Protein AF-V7PNR0-F1 (afdb_monomer)

Radius of gyration: 32.26 Å; Cα contacts (8 Å, |Δi|>4): 515; chains: 1; bounding box: 72×64×89 Å

Solvent-accessible surface area (backbone atoms only — not comparable to full-atom values): 21314 Å² total; per-residue (Å²): 126,52,57,60,55,56,52,48,52,56,65,75,51,48,91,56,37,86,44,78,46,81,74,54,70,48,31,35,35,39,28,29,63,40,52,78,94,50,37,80,78,56,42,73,93,84,78,67,97,60,61,63,44,66,37,40,37,35,58,53,100,75,34,36,40,38,44,41,91,62,44,86,88,61,74,42,78,30,79,45,73,65,55,49,41,47,69,66,24,40,68,64,42,50,50,50,55,62,67,70,50,60,59,33,38,25,28,39,37,39,70,75,34,80,92,51,70,50,71,72,42,76,40,56,29,77,42,29,39,52,59,49,34,55,55,48,24,78,78,72,69,52,52,54,91,34,51,46,43,33,38,23,37,87,92,43,49,90,86,43,63,40,74,65,76,60,47,81,43,25,42,53,80,71,65,63,56,69,70,21,36,40,38,37,42,72,76,62,73,87,68,81,50,64,68,69,60,41,59,86,36,68,73,57,45,59,74,46,50,84,75,57,85,76,79,54,67,72,63,48,68,66,43,88,84,28,69,68,53,52,53,49,50,51,54,49,52,49,55,50,49,54,50,51,52,54,50,54,53,51,60,52,54,70,59,52,74,78,60,81,78,75,80,86,78,89,89,88,76,97,62,101,80,65,67,76,79,66,73,41,70,70,38,34,20,32,30,73,78,82,70,45,41,25,31,32,58,36,75,45,64,84,52,105,51,101,53,53,29,31,32,31,29,36,80,53,79,78,37,83,26,54,25,55,55,97,89,40,78,72,40,85,39,93,40,85,21,11,6,33,74,46,50,56,84,50,48,48,67,48,98,45,74,81,86,58,93,86,49,76,89,80,114

Nearest PDB structures (foldseek):
  2hqh-assembly1_A  TM=9.097E-01  e=4.621E-06  Homo sapiens
  2cp3-assembly1_A  TM=7.953E-01  e=3.901E-06  Homo sapiens
  1wjn-assembly1_A  TM=8.367E-01  e=4.415E-05  Mus musculus
  4icu-assembly1_A  TM=8.634E-01  e=2.842E-04  Homo sapiens
  1ixd-assembly1_A  TM=6.756E-01  e=3.768E-04  Homo sapiens

Structure (mmCIF, N/CA/C/O backbone):
data_AF-V7PNR0-F1
#
_entry.id   AF-V7PNR0-F1
#
loop_
_atom_site.group_PDB
_atom_site.id
_atom_site.type_symbol
_atom_site.label_atom_id
_atom_site.label_alt_id
_atom_site.label_comp_id
_atom_site.label_asym_id
_atom_site.label_entity_id
_atom_site.label_seq_id
_atom_site.pdbx_PDB_ins_code
_atom_site.Cartn_x
_atom_site.Cartn_y
_atom_site.Cartn_z
_atom_site.occupancy
_atom_site.B_iso_or_equiv
_atom_site.auth_seq_id
_atom_site.auth_comp_id
_atom_site.auth_asym_id
_atom_site.auth_atom_id
_atom_site.pdbx_PDB_model_num
ATOM 1 N N . MET A 1 1 ? -23.308 -10.859 -29.977 1.00 55.38 1 MET A N 1
ATOM 2 C CA . MET A 1 1 ? -21.874 -10.614 -29.685 1.00 55.38 1 MET A CA 1
ATOM 3 C C . MET A 1 1 ? -21.685 -10.135 -28.242 1.00 55.38 1 MET A C 1
ATOM 5 O O . MET A 1 1 ? -20.906 -10.730 -27.509 1.00 55.38 1 MET A O 1
ATOM 9 N N . HIS A 1 2 ? -22.515 -9.195 -27.790 1.00 64.94 2 HIS A N 1
ATOM 10 C CA . HIS A 1 2 ? -22.474 -8.549 -26.471 1.00 64.94 2 HIS A CA 1
ATOM 11 C C . HIS A 1 2 ? -22.803 -9.411 -25.232 1.00 64.94 2 HIS A C 1
ATOM 13 O O . HIS A 1 2 ? -22.360 -9.120 -24.124 1.00 64.94 2 HIS A O 1
ATOM 19 N N . LYS A 1 3 ? -23.480 -10.556 -25.387 1.00 68.69 3 LYS A N 1
ATOM 20 C CA . LYS A 1 3 ? -23.828 -11.460 -24.268 1.00 68.69 3 LYS A CA 1
ATOM 21 C C . LYS A 1 3 ? -22.623 -11.988 -23.469 1.00 68.69 3 LYS A C 1
ATOM 23 O O . LYS A 1 3 ? -22.753 -12.298 -22.285 1.00 68.69 3 LYS A O 1
ATOM 28 N N . LYS A 1 4 ? -21.451 -12.129 -24.105 1.00 74.88 4 LYS A N 1
ATOM 29 C CA . LYS A 1 4 ? -20.203 -12.534 -23.429 1.00 74.88 4 LYS A CA 1
ATOM 30 C C . LYS A 1 4 ? -19.625 -11.385 -22.597 1.00 74.88 4 LYS A C 1
ATOM 32 O O . LYS A 1 4 ? -19.183 -11.621 -21.479 1.00 74.88 4 LYS A O 1
ATOM 37 N N . GLU A 1 5 ? -19.698 -10.161 -23.107 1.00 77.56 5 GLU A N 1
ATOM 38 C CA . GLU A 1 5 ? -19.245 -8.949 -22.414 1.00 77.56 5 GLU A CA 1
ATOM 39 C C . GLU A 1 5 ? -20.098 -8.678 -21.175 1.00 77.56 5 GLU A C 1
ATOM 41 O O . GLU A 1 5 ? -19.555 -8.530 -20.086 1.00 77.56 5 GLU A O 1
ATOM 46 N N . ILE A 1 6 ? -21.428 -8.766 -21.289 1.00 80.81 6 ILE A N 1
ATOM 47 C CA . ILE A 1 6 ? -22.346 -8.616 -20.145 1.00 80.81 6 ILE A CA 1
ATOM 48 C C . ILE A 1 6 ? -22.050 -9.664 -19.054 1.00 80.81 6 ILE A C 1
ATOM 50 O O . ILE A 1 6 ? -22.068 -9.357 -17.861 1.00 80.81 6 ILE A O 1
ATOM 54 N N . LYS A 1 7 ? -21.720 -10.907 -19.438 1.00 80.12 7 LYS A N 1
ATOM 55 C CA . LYS A 1 7 ? -21.301 -11.951 -18.484 1.00 80.12 7 LYS A CA 1
ATOM 56 C C . LYS A 1 7 ? -19.970 -11.632 -17.798 1.00 80.12 7 LYS A C 1
ATOM 58 O O . LYS A 1 7 ? -19.850 -11.903 -16.603 1.00 80.12 7 LYS A O 1
ATOM 63 N N . ASN A 1 8 ? -18.998 -11.077 -18.521 1.00 80.50 8 ASN A N 1
ATOM 64 C CA . ASN A 1 8 ? -17.721 -10.655 -17.945 1.00 80.50 8 ASN A CA 1
ATOM 65 C C . ASN A 1 8 ? -17.927 -9.511 -16.948 1.00 80.50 8 ASN A C 1
ATOM 67 O O . ASN A 1 8 ? -17.498 -9.636 -15.805 1.00 80.50 8 ASN A O 1
ATOM 71 N N . ILE A 1 9 ? -18.700 -8.487 -17.326 1.00 81.25 9 ILE A N 1
ATOM 72 C CA . ILE A 1 9 ? -19.053 -7.350 -16.461 1.00 81.25 9 ILE A CA 1
ATOM 73 C C . ILE A 1 9 ? -19.718 -7.838 -15.170 1.00 81.25 9 ILE A C 1
ATOM 75 O O . ILE A 1 9 ? -19.341 -7.431 -14.071 1.00 81.25 9 ILE A O 1
ATOM 79 N N . LYS A 1 10 ? -20.672 -8.773 -15.286 1.00 82.62 10 LYS A N 1
ATOM 80 C CA . LYS A 1 10 ? -21.326 -9.386 -14.126 1.00 82.62 10 LYS A CA 1
ATOM 81 C C . LYS A 1 10 ? -20.309 -10.047 -13.191 1.00 82.62 10 LYS A C 1
ATOM 83 O O . LYS A 1 10 ? -20.443 -9.939 -11.978 1.00 82.62 10 LYS A O 1
ATOM 88 N N . LYS A 1 11 ? -19.312 -10.754 -13.723 1.00 83.12 11 LYS A N 1
ATOM 89 C CA . LYS A 1 11 ? -18.315 -11.448 -12.898 1.00 83.12 11 LYS A CA 1
ATOM 90 C C . LYS A 1 11 ? -17.339 -10.473 -12.235 1.00 83.12 11 LYS A C 1
ATOM 92 O O . LYS A 1 11 ? -17.067 -10.624 -11.050 1.00 83.12 11 LYS A O 1
ATOM 97 N N . GLU A 1 12 ? -16.827 -9.517 -12.996 1.00 82.56 12 GLU A N 1
ATOM 98 C CA . GLU A 1 12 ? -15.721 -8.640 -12.604 1.00 82.56 12 GLU A CA 1
ATOM 99 C C . GLU A 1 12 ? -16.137 -7.561 -11.599 1.00 82.56 12 GLU A C 1
ATOM 101 O O . GLU A 1 12 ? -15.433 -7.317 -10.626 1.00 82.56 12 GLU A O 1
ATOM 106 N N . TYR A 1 13 ? -17.332 -6.989 -11.759 1.00 83.69 13 TYR A N 1
ATOM 107 C CA . TYR A 1 13 ? -17.795 -5.858 -10.948 1.00 83.69 13 TYR A CA 1
ATOM 108 C C . TYR A 1 13 ? -18.843 -6.252 -9.899 1.00 83.69 13 TYR A C 1
ATOM 110 O O . TYR A 1 13 ? -19.642 -5.422 -9.469 1.00 83.69 13 TYR A O 1
ATOM 118 N N . LYS A 1 14 ? -18.855 -7.525 -9.474 1.00 84.75 14 LYS A N 1
ATOM 119 C CA . LYS A 1 14 ? -19.845 -8.076 -8.528 1.00 84.75 14 LYS A CA 1
ATOM 120 C C . LYS A 1 14 ? -19.925 -7.320 -7.199 1.00 84.75 14 LYS A C 1
ATOM 122 O O . LYS A 1 14 ? -20.976 -7.305 -6.573 1.00 84.75 14 LYS A O 1
ATOM 127 N N . GLU A 1 15 ? -18.836 -6.685 -6.779 1.00 80.62 15 GLU A N 1
ATOM 128 C CA . GLU A 1 15 ? -18.762 -5.948 -5.513 1.00 80.62 15 GLU A CA 1
ATOM 129 C C . GLU A 1 15 ? -19.472 -4.586 -5.545 1.00 80.62 15 GLU A C 1
ATOM 131 O O . GLU A 1 15 ? -19.751 -4.014 -4.493 1.00 80.62 15 GLU A O 1
ATOM 136 N N . PHE A 1 16 ? -19.792 -4.064 -6.733 1.00 79.88 16 PHE A N 1
ATOM 137 C CA . PHE A 1 16 ? -20.389 -2.735 -6.889 1.00 79.88 16 PHE A CA 1
ATOM 138 C C . PHE A 1 16 ? -21.902 -2.720 -6.934 1.00 79.88 16 PHE A C 1
ATOM 140 O O . PHE A 1 16 ? -22.510 -1.652 -6.857 1.00 79.88 16 PHE A O 1
ATOM 147 N N . TYR A 1 17 ? -22.514 -3.887 -7.085 1.00 83.56 17 TYR A N 1
ATOM 148 C CA . TYR A 1 17 ? -23.944 -3.984 -7.247 1.00 83.56 17 TYR A CA 1
ATOM 149 C C . TYR A 1 17 ? -24.549 -4.988 -6.282 1.00 83.56 17 TYR A C 1
ATOM 151 O O . TYR A 1 17 ? -23.989 -6.041 -5.997 1.00 83.56 17 TYR A O 1
ATOM 159 N N . THR A 1 18 ? -25.740 -4.669 -5.797 1.00 84.12 18 THR A N 1
ATOM 160 C CA . THR A 1 18 ? -26.544 -5.586 -4.986 1.00 84.12 18 THR A CA 1
ATOM 161 C C . THR A 1 18 ? -27.339 -6.534 -5.874 1.00 84.12 18 THR A C 1
ATOM 163 O O . THR A 1 18 ? -27.545 -7.697 -5.533 1.00 84.12 18 THR A O 1
ATOM 166 N N . GLN A 1 19 ? -27.743 -6.059 -7.053 1.00 85.75 19 GLN A N 1
ATOM 167 C CA . GLN A 1 19 ? -28.539 -6.819 -8.004 1.00 85.75 19 GLN A CA 1
ATOM 168 C C . GLN A 1 19 ? -28.112 -6.515 -9.441 1.00 85.75 19 GLN A C 1
ATOM 170 O O . GLN A 1 19 ? -27.860 -5.368 -9.803 1.00 85.75 19 GLN A O 1
ATOM 175 N N . PHE A 1 20 ? -28.055 -7.564 -10.262 1.00 89.31 20 PHE A N 1
ATOM 176 C CA . PHE A 1 20 ? -27.761 -7.485 -11.691 1.00 89.31 20 PHE A CA 1
ATOM 177 C C . PHE A 1 20 ? -28.828 -8.259 -12.457 1.00 89.31 20 PHE A C 1
ATOM 179 O O . PHE A 1 20 ? -28.928 -9.484 -12.326 1.00 89.31 20 PHE A O 1
ATOM 186 N N . ILE A 1 21 ? -29.615 -7.551 -13.260 1.00 88.19 21 ILE A N 1
ATOM 187 C CA . ILE A 1 21 ? -30.748 -8.094 -14.007 1.00 88.19 21 ILE A CA 1
ATOM 188 C C . ILE A 1 21 ? -30.416 -8.014 -15.493 1.00 88.19 21 ILE A C 1
ATOM 190 O O . ILE A 1 21 ? -30.189 -6.940 -16.036 1.00 88.19 21 ILE A O 1
ATOM 194 N N . HIS A 1 22 ? -30.393 -9.158 -16.165 1.00 86.69 22 HIS A N 1
ATOM 195 C CA . HIS A 1 22 ? -30.238 -9.204 -17.615 1.00 86.69 22 HIS A CA 1
ATOM 196 C C . HIS A 1 22 ? -31.613 -9.012 -18.263 1.00 86.69 22 HIS A C 1
ATOM 198 O O . HIS A 1 22 ? -32.517 -9.790 -17.965 1.00 86.69 22 HIS A O 1
ATOM 204 N N . ILE A 1 23 ? -31.770 -8.005 -19.125 1.00 85.06 23 ILE A N 1
ATOM 205 C CA . ILE A 1 23 ? -33.054 -7.688 -19.772 1.00 85.06 23 ILE A CA 1
ATOM 206 C C . ILE A 1 23 ? -33.080 -8.302 -21.174 1.00 85.06 23 ILE A C 1
ATOM 208 O O . ILE A 1 23 ? -33.923 -9.148 -21.458 1.00 85.06 23 ILE A O 1
ATOM 212 N N . ASP A 1 24 ? -32.107 -7.958 -22.015 1.00 83.88 24 ASP A N 1
ATOM 213 C CA . ASP A 1 24 ? -31.958 -8.484 -23.375 1.00 83.88 24 ASP A CA 1
ATOM 214 C C . ASP A 1 24 ? -30.472 -8.596 -23.762 1.00 83.88 24 ASP A C 1
ATOM 216 O O . ASP A 1 24 ? -29.593 -8.378 -22.930 1.00 83.88 24 ASP A O 1
ATOM 220 N N . ASP A 1 25 ? -30.169 -8.994 -25.001 1.00 80.12 25 ASP A N 1
ATOM 221 C CA . ASP A 1 25 ? -28.789 -9.263 -25.436 1.00 80.12 25 ASP A CA 1
ATOM 222 C C . ASP A 1 25 ? -27.851 -8.038 -25.374 1.00 80.12 25 ASP A C 1
ATOM 224 O O . ASP A 1 25 ? -26.631 -8.230 -25.370 1.00 80.12 25 ASP A O 1
ATOM 228 N N . ASN A 1 26 ? -28.399 -6.818 -25.292 1.00 84.75 26 ASN A N 1
ATOM 229 C CA . ASN A 1 26 ? -27.645 -5.565 -25.236 1.00 84.75 26 ASN A CA 1
ATOM 230 C C . ASN A 1 26 ? -27.977 -4.715 -23.996 1.00 84.75 26 ASN A C 1
ATOM 232 O O . ASN A 1 26 ? -27.313 -3.712 -23.767 1.00 84.75 26 ASN A O 1
ATOM 236 N N . THR A 1 27 ? -28.966 -5.085 -23.184 1.00 87.06 27 THR A N 1
ATOM 237 C CA . THR A 1 27 ? -29.480 -4.254 -22.089 1.00 87.06 27 THR A CA 1
ATOM 238 C C . THR A 1 27 ? -29.485 -5.022 -20.775 1.00 87.06 27 THR A C 1
ATOM 240 O O . THR A 1 27 ? -30.001 -6.139 -20.668 1.00 87.06 27 THR A O 1
ATOM 243 N N . PHE A 1 28 ? -28.949 -4.402 -19.729 1.00 88.94 28 PHE A N 1
ATOM 244 C CA . PHE A 1 28 ? -28.942 -4.940 -18.374 1.00 88.94 28 PHE A CA 1
ATOM 245 C C . PHE A 1 28 ? -29.210 -3.833 -17.354 1.00 88.94 28 PHE A C 1
ATOM 247 O O . PHE A 1 28 ? -28.911 -2.668 -17.584 1.00 88.94 28 PHE A O 1
ATOM 254 N N . SER A 1 29 ? -29.797 -4.195 -16.219 1.00 87.94 29 SER A N 1
ATOM 255 C CA . SER A 1 29 ? -30.021 -3.297 -15.089 1.00 87.94 29 SER A CA 1
ATOM 256 C C . SER A 1 29 ? -29.083 -3.653 -13.943 1.00 87.94 29 SER A C 1
ATOM 258 O O . SER A 1 29 ? -28.906 -4.833 -13.621 1.00 87.94 29 SER A O 1
ATOM 260 N N . ILE A 1 30 ? -28.492 -2.634 -13.326 1.00 88.75 30 ILE A N 1
ATOM 261 C CA . ILE A 1 30 ? -27.619 -2.762 -12.161 1.00 88.75 30 ILE A CA 1
ATOM 262 C C . ILE A 1 30 ? -28.166 -1.912 -11.019 1.00 88.75 30 ILE A C 1
ATOM 264 O O . ILE A 1 30 ? -28.477 -0.736 -11.197 1.00 88.75 30 ILE A O 1
ATOM 268 N N . HIS A 1 31 ? -28.244 -2.512 -9.834 1.00 87.19 31 HIS A N 1
ATOM 269 C CA . HIS A 1 31 ? -28.564 -1.823 -8.591 1.00 87.19 31 HIS A CA 1
ATOM 270 C C . HIS A 1 31 ? -27.263 -1.531 -7.842 1.00 87.19 31 HIS A C 1
ATOM 272 O O . HIS A 1 31 ? -26.637 -2.454 -7.327 1.00 87.19 31 HIS A O 1
ATOM 278 N N . ILE A 1 32 ? -26.835 -0.272 -7.807 1.00 85.19 32 ILE A N 1
ATOM 279 C CA . ILE A 1 32 ? -25.554 0.164 -7.234 1.00 85.19 32 ILE A CA 1
ATOM 280 C C . ILE A 1 32 ? -25.799 0.799 -5.870 1.00 85.19 32 ILE A C 1
ATOM 282 O O . ILE A 1 32 ? -26.738 1.575 -5.711 1.00 85.19 32 ILE A O 1
ATOM 286 N N . ASN A 1 33 ? -24.939 0.511 -4.893 1.00 77.31 33 ASN A N 1
ATOM 287 C CA . ASN A 1 33 ? -24.966 1.217 -3.614 1.00 77.31 33 ASN A CA 1
ATOM 288 C C . ASN A 1 33 ? -24.219 2.556 -3.741 1.00 77.31 33 ASN A C 1
ATOM 290 O O . ASN A 1 33 ? -23.018 2.575 -4.026 1.00 77.31 33 ASN A O 1
ATOM 294 N N . ILE A 1 34 ? -24.927 3.671 -3.561 1.00 75.38 34 ILE A N 1
ATOM 295 C CA . ILE A 1 34 ? -24.338 5.011 -3.625 1.00 75.38 34 ILE A CA 1
ATOM 296 C C . ILE A 1 34 ? -23.849 5.437 -2.237 1.00 75.38 34 ILE A C 1
ATOM 298 O O . ILE A 1 34 ? -24.504 5.206 -1.223 1.00 75.38 34 ILE A O 1
ATOM 302 N N . ASN A 1 35 ? -22.727 6.151 -2.200 1.00 69.69 35 ASN A N 1
ATOM 303 C CA . ASN A 1 35 ? -22.271 6.850 -1.001 1.00 69.69 35 ASN A CA 1
ATOM 304 C C . ASN A 1 35 ? -23.198 8.027 -0.635 1.00 69.69 35 ASN A C 1
ATOM 306 O O . ASN A 1 35 ? -23.748 8.687 -1.521 1.00 69.69 35 ASN A O 1
ATOM 310 N N . GLU A 1 36 ? -23.310 8.319 0.666 1.00 64.44 36 GLU A N 1
ATOM 311 C CA . GLU A 1 36 ? -24.150 9.394 1.233 1.00 64.44 36 GLU A CA 1
ATOM 312 C C . GLU A 1 36 ? -23.938 10.753 0.532 1.00 64.44 36 GLU A C 1
ATOM 314 O O . GLU A 1 36 ? -24.907 11.435 0.206 1.00 64.44 36 GLU A O 1
ATOM 319 N N . ASP A 1 37 ? -22.695 11.099 0.176 1.00 63.06 37 ASP A N 1
ATOM 320 C CA . ASP A 1 37 ? -22.336 12.374 -0.478 1.00 63.06 37 ASP A CA 1
ATOM 321 C C . ASP A 1 37 ? -22.964 12.578 -1.867 1.00 63.06 37 ASP A C 1
ATOM 323 O O . ASP A 1 37 ? -23.030 13.691 -2.395 1.00 63.06 37 ASP A O 1
ATOM 327 N N . ILE A 1 38 ? -23.377 11.485 -2.503 1.00 64.81 38 ILE A N 1
ATOM 328 C CA . ILE A 1 38 ? -23.861 11.457 -3.884 1.00 64.81 38 ILE A CA 1
ATOM 329 C C . ILE A 1 38 ? -25.358 11.104 -3.934 1.00 64.81 38 ILE A C 1
ATOM 331 O O . ILE A 1 38 ? -26.025 11.325 -4.948 1.00 64.81 38 ILE A O 1
ATOM 335 N N . LYS A 1 39 ? -25.917 10.660 -2.802 1.00 66.81 39 LYS A N 1
ATOM 336 C CA . LYS A 1 39 ? -27.333 10.340 -2.611 1.00 66.81 39 LYS A CA 1
ATOM 337 C C . LYS A 1 39 ? -28.241 11.505 -3.003 1.00 66.81 39 LYS A C 1
ATOM 339 O O . LYS A 1 39 ? -29.151 11.311 -3.798 1.00 66.81 39 LYS A O 1
ATOM 344 N N . SER A 1 40 ? -27.934 12.725 -2.560 1.00 62.97 40 SER A N 1
ATOM 345 C CA . SER A 1 40 ? -28.732 13.928 -2.860 1.00 62.97 40 SER A CA 1
ATOM 346 C C . SER A 1 40 ? -28.752 14.333 -4.340 1.00 62.97 40 SER A C 1
ATOM 348 O O . SER A 1 40 ? -29.635 15.080 -4.748 1.00 62.97 40 SER A O 1
ATOM 350 N N . LYS A 1 41 ? -27.796 13.853 -5.150 1.00 68.12 41 LYS A N 1
ATOM 351 C CA . LYS A 1 41 ? -27.700 14.166 -6.587 1.00 68.12 41 LYS A CA 1
ATOM 352 C C . LYS A 1 41 ? -28.481 13.202 -7.479 1.00 68.12 41 LYS A C 1
ATOM 354 O O . LYS A 1 41 ? -28.765 13.552 -8.619 1.00 68.12 41 LYS A O 1
ATOM 359 N N . PHE A 1 42 ? -28.760 11.984 -7.007 1.00 66.50 42 PHE A N 1
ATOM 360 C CA . PHE A 1 42 ? -29.314 10.908 -7.846 1.00 66.50 42 PHE A CA 1
ATOM 361 C C . PHE A 1 42 ? -30.487 10.145 -7.221 1.00 66.50 42 PHE A C 1
ATOM 363 O O . PHE A 1 42 ? -31.112 9.332 -7.905 1.00 66.50 42 PHE A O 1
ATOM 370 N N . LEU A 1 43 ? -30.787 10.363 -5.942 1.00 63.16 43 LEU A N 1
ATOM 371 C CA . LEU A 1 43 ? -31.947 9.807 -5.257 1.00 63.16 43 LEU A CA 1
ATOM 372 C C . LEU A 1 43 ? -32.778 10.966 -4.709 1.00 63.16 43 LEU A C 1
ATOM 374 O O . LEU A 1 43 ? -32.280 11.793 -3.944 1.00 63.16 43 LEU A O 1
ATOM 378 N N . ASN A 1 44 ? -34.057 11.013 -5.085 1.00 58.09 44 ASN A N 1
ATOM 379 C CA . ASN A 1 44 ? -35.001 11.916 -4.441 1.00 58.09 44 ASN A CA 1
ATOM 380 C C . ASN A 1 44 ? -35.125 11.511 -2.969 1.00 58.09 44 ASN A C 1
ATOM 382 O O . ASN A 1 44 ? -35.393 10.351 -2.657 1.00 58.09 44 ASN A O 1
ATOM 386 N N . LEU A 1 45 ? -34.938 12.484 -2.073 1.00 50.34 45 LEU A N 1
ATOM 387 C CA . LEU A 1 45 ? -34.900 12.313 -0.614 1.00 50.34 45 LEU A CA 1
ATOM 388 C C . L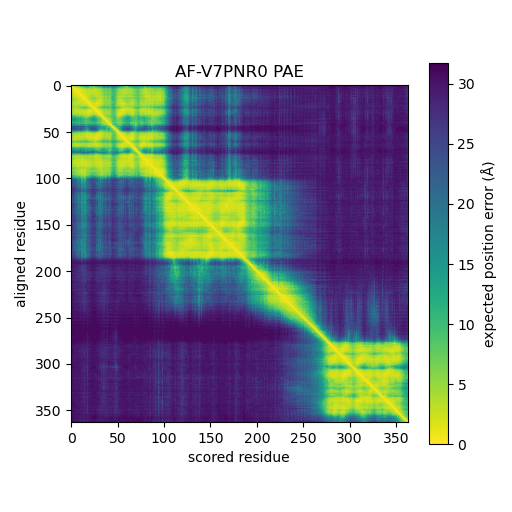EU A 1 45 ? -36.158 11.653 -0.015 1.00 50.34 45 LEU A C 1
ATOM 390 O O . LEU A 1 45 ? -36.126 11.256 1.146 1.00 50.34 45 LEU A O 1
ATOM 394 N N . ASN A 1 46 ? -37.240 11.520 -0.788 1.00 50.66 46 ASN A N 1
ATOM 395 C CA . ASN A 1 46 ? -38.558 11.178 -0.268 1.00 50.66 46 ASN A CA 1
ATOM 396 C C . ASN A 1 46 ? -39.018 9.730 -0.465 1.00 50.66 46 ASN A C 1
ATOM 398 O O . ASN A 1 46 ? -40.009 9.384 0.165 1.00 50.66 46 ASN A O 1
ATOM 402 N N . ASP A 1 47 ? -38.335 8.877 -1.244 1.00 48.34 47 ASP A N 1
ATOM 403 C CA . ASP A 1 47 ? -38.975 7.608 -1.645 1.00 48.34 47 ASP A CA 1
ATOM 404 C C . ASP A 1 47 ? -38.284 6.288 -1.300 1.00 48.34 47 ASP A C 1
ATOM 406 O O . ASP A 1 47 ? -38.939 5.268 -1.455 1.00 48.34 47 ASP A O 1
ATOM 410 N N . ASN A 1 48 ? -37.057 6.215 -0.769 1.00 49.97 48 ASN A N 1
ATOM 411 C CA . ASN A 1 48 ? -36.523 4.912 -0.327 1.00 49.97 48 ASN A CA 1
ATOM 412 C C . ASN A 1 48 ? -35.512 5.011 0.824 1.00 49.97 48 ASN A C 1
ATOM 414 O O . ASN A 1 48 ? -34.602 5.837 0.812 1.00 49.97 48 ASN A O 1
ATOM 418 N N . LYS A 1 49 ? -35.659 4.116 1.812 1.00 52.19 49 LYS A N 1
ATOM 419 C CA . LYS A 1 49 ? -34.731 3.943 2.948 1.00 52.19 49 LYS A CA 1
ATOM 420 C C . LYS A 1 49 ? -33.377 3.345 2.541 1.00 52.19 49 LYS A C 1
ATOM 422 O O . LYS A 1 49 ? -32.438 3.403 3.330 1.00 52.19 49 LYS A O 1
ATOM 427 N N . ASP A 1 50 ? -33.266 2.829 1.321 1.00 59.03 50 ASP A N 1
ATOM 428 C CA . ASP A 1 50 ? -32.087 2.115 0.844 1.00 59.03 50 ASP A CA 1
ATOM 429 C C . ASP A 1 50 ? -31.251 3.004 -0.091 1.00 59.03 50 ASP A C 1
ATOM 431 O O . ASP A 1 50 ? -31.777 3.610 -1.024 1.00 59.03 50 ASP A O 1
ATOM 435 N N . ASN A 1 51 ? -29.933 3.066 0.133 1.00 72.12 51 ASN A N 1
ATOM 436 C CA . ASN A 1 51 ? -28.949 3.827 -0.661 1.00 72.12 51 ASN A CA 1
ATOM 437 C C . ASN A 1 51 ? -28.706 3.223 -2.064 1.00 72.12 51 ASN A C 1
ATOM 439 O O . ASN A 1 51 ? -27.579 3.169 -2.551 1.00 72.12 51 ASN A O 1
ATOM 443 N N . ILE A 1 52 ? -29.751 2.715 -2.715 1.00 77.75 52 ILE A N 1
ATOM 444 C CA . ILE A 1 52 ? -29.655 1.903 -3.927 1.00 77.75 52 ILE A CA 1
ATOM 445 C C . ILE A 1 52 ? -30.095 2.716 -5.144 1.00 77.75 52 ILE A C 1
ATOM 447 O O . ILE A 1 52 ? -31.242 3.147 -5.239 1.00 77.75 52 ILE A O 1
ATOM 451 N N . LEU A 1 53 ? -29.191 2.867 -6.113 1.00 81.06 53 LEU A N 1
ATOM 452 C CA . LEU A 1 53 ? -29.470 3.434 -7.430 1.00 81.06 53 LEU A CA 1
ATOM 453 C C . LEU A 1 53 ? -29.737 2.343 -8.450 1.00 81.06 53 LEU A C 1
ATOM 455 O O . LEU A 1 53 ? -28.916 1.444 -8.614 1.00 81.06 53 LEU A O 1
ATOM 459 N N . ILE A 1 54 ? -30.827 2.469 -9.197 1.00 84.56 54 ILE A N 1
ATOM 460 C CA . ILE A 1 54 ? -31.151 1.553 -10.290 1.00 84.56 54 ILE A CA 1
ATOM 461 C C . ILE A 1 54 ? -30.743 2.208 -11.609 1.00 84.56 54 ILE A C 1
ATOM 463 O O . ILE A 1 54 ? -31.306 3.230 -11.999 1.00 84.56 54 ILE A O 1
ATOM 467 N N . LEU A 1 55 ? -29.775 1.608 -12.298 1.00 85.88 55 LEU A N 1
ATOM 468 C CA . LEU A 1 55 ? -29.308 2.042 -13.611 1.00 85.88 55 LEU A CA 1
ATOM 469 C C . LEU A 1 55 ? -29.690 1.009 -14.662 1.00 85.88 55 LEU A C 1
ATOM 471 O O . LEU A 1 55 ? -29.347 -0.163 -14.527 1.00 85.88 55 LEU A O 1
ATOM 475 N N . ILE A 1 56 ? -30.347 1.449 -15.732 1.00 87.69 56 ILE A N 1
ATOM 476 C CA . ILE A 1 56 ? -30.561 0.633 -16.928 1.00 87.69 56 ILE A CA 1
ATOM 477 C C . ILE A 1 56 ? -29.454 0.988 -17.914 1.00 87.69 56 ILE A C 1
ATOM 479 O O . ILE A 1 56 ? -29.315 2.143 -18.303 1.00 87.69 56 ILE A O 1
ATOM 483 N N . ILE A 1 57 ? -28.649 0.005 -18.296 1.00 88.56 57 ILE A N 1
ATOM 484 C CA . ILE A 1 57 ? -27.468 0.189 -19.133 1.00 88.56 57 ILE A CA 1
ATOM 485 C C . ILE A 1 57 ? -27.676 -0.575 -20.432 1.00 88.56 57 ILE A C 1
ATOM 487 O O . ILE A 1 57 ? -27.859 -1.794 -20.431 1.00 88.56 57 ILE A O 1
ATOM 491 N N . LYS A 1 58 ? -27.641 0.156 -21.540 1.00 88.06 58 LYS A N 1
ATOM 492 C CA . LYS A 1 58 ? -27.730 -0.372 -22.892 1.00 88.06 58 LYS A CA 1
ATOM 493 C C . LYS A 1 58 ? -26.367 -0.263 -23.562 1.00 88.06 58 LYS A C 1
ATOM 495 O O . LYS A 1 58 ? -25.774 0.808 -23.648 1.00 88.06 58 LYS A O 1
ATOM 500 N N . LEU A 1 59 ? -25.856 -1.399 -24.005 1.00 85.94 59 LEU A N 1
ATOM 501 C CA . LEU A 1 59 ? -24.580 -1.525 -24.677 1.00 85.94 59 LEU A CA 1
ATOM 502 C C . LEU A 1 59 ? -24.758 -1.299 -26.179 1.00 85.94 59 LEU A C 1
ATOM 504 O O . LEU A 1 59 ? -25.535 -1.984 -26.848 1.00 85.94 59 LEU A O 1
ATOM 508 N N . HIS A 1 60 ? -23.995 -0.344 -26.690 1.00 84.81 60 HIS A N 1
ATOM 509 C CA . HIS A 1 60 ? -23.783 -0.093 -28.109 1.00 84.81 60 HIS A CA 1
ATOM 510 C C . HIS A 1 60 ? -22.362 -0.514 -28.487 1.00 84.81 60 HIS A C 1
ATOM 512 O O . HIS A 1 60 ? -21.534 -0.775 -27.618 1.00 84.81 60 HIS A O 1
ATOM 518 N N . SER A 1 61 ? -22.050 -0.545 -29.784 1.00 76.94 61 SER A N 1
ATOM 519 C CA . SER A 1 61 ? -20.770 -1.059 -30.295 1.00 76.94 61 SER A CA 1
ATOM 520 C C . SER A 1 61 ? -19.529 -0.444 -29.630 1.00 76.94 61 SER A C 1
ATOM 522 O O . SER A 1 61 ? -18.547 -1.152 -29.442 1.00 76.94 61 SER A O 1
ATOM 524 N N . ASN A 1 62 ? -19.585 0.843 -29.254 1.00 78.75 62 ASN A N 1
ATOM 525 C CA . ASN A 1 62 ? -18.448 1.592 -28.699 1.00 78.75 62 ASN A CA 1
ATOM 526 C C . ASN A 1 62 ? -18.776 2.355 -27.398 1.00 78.75 62 ASN A C 1
ATOM 528 O O . ASN A 1 62 ? -17.949 3.136 -26.931 1.00 78.75 62 ASN A O 1
ATOM 532 N N . CYS A 1 63 ? -19.982 2.219 -26.843 1.00 84.50 63 CYS A N 1
ATOM 533 C CA . CYS A 1 63 ? -20.373 2.983 -25.658 1.00 84.50 63 CYS A CA 1
ATOM 534 C C . CYS A 1 63 ? -21.508 2.325 -24.868 1.00 84.50 63 CYS A C 1
ATOM 536 O O . CYS A 1 63 ? -22.256 1.487 -25.370 1.00 84.50 63 CYS A O 1
ATOM 538 N N . PHE A 1 64 ? -21.643 2.751 -23.618 1.00 86.19 64 PHE A N 1
ATOM 539 C CA . PHE A 1 64 ? -22.695 2.368 -22.693 1.00 86.19 64 PHE A CA 1
ATOM 540 C C . PHE A 1 64 ? -23.647 3.545 -22.512 1.00 86.19 64 PHE A C 1
ATOM 542 O O . PHE A 1 64 ? -23.270 4.579 -21.962 1.00 86.19 64 PHE A O 1
ATOM 549 N N . GLU A 1 65 ? -24.880 3.386 -22.968 1.00 88.06 65 GLU A N 1
ATOM 550 C CA . GLU A 1 65 ? -25.973 4.311 -22.697 1.00 88.06 65 GLU A CA 1
ATOM 551 C C . GLU A 1 65 ? -26.578 3.966 -21.334 1.00 88.06 65 GLU A C 1
ATOM 553 O O . GLU A 1 65 ? -27.045 2.850 -21.115 1.00 88.06 65 GLU A O 1
ATOM 558 N N . VAL A 1 66 ? -26.554 4.914 -20.402 1.00 87.50 66 VAL A N 1
ATOM 559 C CA . VAL A 1 66 ? -27.076 4.751 -19.046 1.00 87.50 66 VAL A CA 1
ATOM 560 C C . VAL A 1 66 ? -28.331 5.596 -18.882 1.00 87.50 66 VAL A C 1
ATOM 562 O O . VAL A 1 66 ? -28.305 6.826 -18.980 1.00 87.50 66 VAL A O 1
ATOM 565 N N . LEU A 1 67 ? -29.424 4.905 -18.586 1.00 81.50 67 LEU A N 1
ATOM 566 C CA . LEU A 1 67 ? -30.747 5.431 -18.298 1.00 81.50 67 LEU A CA 1
ATOM 567 C C . LEU A 1 67 ? -30.988 5.353 -16.788 1.00 81.50 67 LEU A C 1
ATOM 569 O O . LEU A 1 67 ? -30.977 4.274 -16.189 1.00 81.50 67 LEU A O 1
ATOM 573 N N . ASN A 1 68 ? -31.233 6.505 -16.171 1.00 73.69 68 ASN A N 1
ATOM 574 C CA . ASN A 1 68 ? -31.591 6.617 -14.762 1.00 73.69 68 ASN A CA 1
ATOM 575 C C . ASN A 1 68 ? -32.902 7.397 -14.657 1.00 73.69 68 ASN A C 1
ATOM 577 O O . ASN A 1 68 ? -32.973 8.533 -15.111 1.00 73.69 68 ASN A O 1
ATOM 581 N N . LYS A 1 69 ? -33.920 6.803 -14.028 1.00 62.44 69 LYS A N 1
ATOM 582 C CA . LYS A 1 69 ? -35.244 7.425 -13.864 1.00 62.44 69 LYS A CA 1
ATOM 583 C C . LYS A 1 69 ? -35.229 8.683 -12.985 1.00 62.44 69 LYS A C 1
ATOM 585 O O . LYS A 1 69 ? -36.147 9.484 -13.087 1.00 62.44 69 LYS A O 1
ATOM 590 N N . ASN A 1 70 ? -34.211 8.840 -12.138 1.00 60.44 70 ASN A N 1
ATOM 591 C CA . ASN A 1 70 ? -34.081 9.961 -11.201 1.00 60.44 70 ASN A CA 1
ATOM 592 C C . ASN A 1 70 ? -33.208 11.104 -11.738 1.00 60.44 70 ASN A C 1
ATOM 594 O O . ASN A 1 70 ? -33.115 12.152 -11.107 1.00 60.44 70 ASN A O 1
ATOM 598 N N . LEU A 1 71 ? -32.526 10.898 -12.867 1.00 57.75 71 LEU A N 1
ATOM 599 C CA . LEU A 1 71 ? -31.894 11.982 -13.607 1.00 57.75 71 LEU A CA 1
ATOM 600 C C . LEU A 1 71 ? -32.966 12.525 -14.545 1.00 57.75 71 LEU A C 1
ATOM 602 O O . LEU A 1 71 ? -33.427 11.777 -15.400 1.00 57.75 71 LEU A O 1
ATOM 606 N N . GLU A 1 72 ? -33.378 13.779 -14.371 1.00 52.09 72 GLU A N 1
ATOM 607 C CA . GLU A 1 72 ? -34.291 14.476 -15.286 1.00 52.09 72 GLU A CA 1
ATOM 608 C C . GLU A 1 72 ? -33.812 14.306 -16.741 1.00 52.09 72 GLU A C 1
ATOM 610 O O . GLU A 1 72 ? -32.865 14.959 -17.169 1.00 52.09 72 GLU A O 1
ATOM 615 N N . GLU A 1 73 ? -34.404 13.342 -17.453 1.00 52.28 73 GLU A N 1
ATOM 616 C CA . GLU A 1 73 ? -34.335 13.053 -18.897 1.00 52.28 73 GLU A CA 1
ATOM 617 C C . GLU A 1 73 ? -32.972 13.164 -19.620 1.00 52.28 73 GLU A C 1
ATOM 619 O O . GLU A 1 73 ? -32.924 13.272 -20.843 1.00 52.28 73 GLU A O 1
ATOM 624 N N . GLN A 1 74 ? -31.837 13.074 -18.923 1.00 59.00 74 GLN A N 1
ATOM 625 C CA . GLN A 1 74 ? -30.515 13.083 -19.558 1.00 59.00 74 GLN A CA 1
ATOM 626 C C . GLN A 1 74 ? -29.921 11.674 -19.598 1.00 59.00 74 GLN A C 1
ATOM 628 O O . GLN A 1 74 ? -29.214 11.246 -18.682 1.00 59.00 74 GLN A O 1
ATOM 633 N N . THR A 1 75 ? -30.174 10.959 -20.696 1.00 71.44 75 THR A N 1
ATOM 634 C CA . THR A 1 75 ? -29.367 9.799 -21.110 1.00 71.44 75 THR A CA 1
ATOM 635 C C . THR A 1 75 ? -27.891 10.181 -21.138 1.00 71.44 75 THR A C 1
ATOM 637 O O . THR A 1 75 ? -27.510 11.128 -21.830 1.00 71.44 75 THR A O 1
ATOM 640 N N . LYS A 1 76 ? -27.053 9.440 -20.406 1.00 82.00 76 LYS A N 1
ATOM 641 C CA . LYS A 1 76 ? -25.596 9.631 -20.406 1.00 82.00 76 LYS A CA 1
ATOM 642 C C . LYS A 1 76 ? -24.902 8.488 -21.121 1.00 82.00 76 LYS A C 1
ATOM 644 O O . LYS A 1 76 ? -25.295 7.337 -20.973 1.00 82.00 76 LYS A O 1
ATOM 649 N N . TYR A 1 77 ? -23.841 8.816 -21.845 1.00 87.62 77 TYR A N 1
ATOM 650 C CA . TYR A 1 77 ? -23.017 7.848 -22.555 1.00 87.62 77 TYR A CA 1
ATOM 651 C C . TYR A 1 77 ? -21.653 7.734 -21.882 1.00 87.62 77 TYR A C 1
ATOM 653 O O . TYR A 1 77 ? -21.057 8.744 -21.508 1.00 87.62 77 TYR A O 1
ATOM 661 N N . PHE A 1 78 ? -21.162 6.507 -21.742 1.00 85.38 78 PHE A N 1
ATOM 662 C CA . PHE A 1 78 ? -19.861 6.202 -21.158 1.00 85.38 78 PHE A CA 1
ATOM 663 C C . PHE A 1 78 ? -19.057 5.304 -22.097 1.00 85.38 78 PHE A C 1
ATOM 665 O O . PHE A 1 78 ? -19.609 4.420 -22.744 1.00 85.38 78 PHE A O 1
ATOM 672 N N . GLU A 1 79 ? -17.747 5.514 -22.162 1.00 84.62 79 GLU A N 1
ATOM 673 C CA . GLU A 1 79 ? -16.837 4.712 -22.996 1.00 84.62 79 GLU A CA 1
ATOM 674 C C . GLU A 1 79 ? -16.573 3.320 -22.400 1.00 84.62 79 GLU A C 1
ATOM 676 O O . GLU A 1 79 ? -16.332 2.360 -23.126 1.00 84.62 79 GLU A O 1
ATOM 681 N N . SER A 1 80 ? -16.652 3.192 -21.073 1.00 83.56 80 SER A N 1
ATOM 682 C CA . SER A 1 80 ? -16.393 1.950 -20.345 1.00 83.56 80 SER A CA 1
ATOM 683 C C . SER A 1 80 ? -17.313 1.805 -19.133 1.00 83.56 80 SER A C 1
ATOM 685 O O . SER A 1 80 ? -17.851 2.786 -18.614 1.00 83.56 80 SER A O 1
ATOM 687 N N . VAL A 1 81 ? -17.454 0.572 -18.639 1.00 82.50 81 VAL A N 1
ATOM 688 C CA . VAL A 1 81 ? -18.179 0.280 -17.390 1.00 82.50 81 VAL A CA 1
ATOM 689 C C . VAL A 1 81 ? -17.496 0.911 -16.174 1.00 82.50 81 VAL A C 1
ATOM 691 O O . VAL A 1 81 ? -18.163 1.354 -15.242 1.00 82.50 81 VAL A O 1
ATOM 694 N N . GLU A 1 82 ? -16.170 1.017 -16.19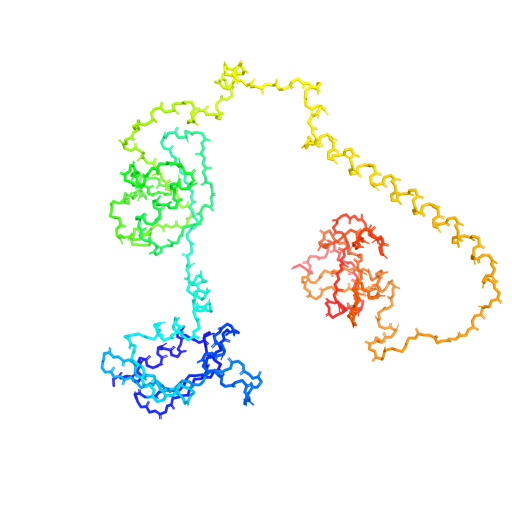3 1.00 84.50 82 GLU A N 1
ATOM 695 C CA . GLU A 1 82 ? -15.390 1.675 -15.141 1.00 84.50 82 GLU A CA 1
ATOM 696 C C . GLU A 1 82 ? -15.779 3.144 -14.998 1.00 84.50 82 GLU A C 1
ATOM 698 O O . GLU A 1 82 ? -15.975 3.625 -13.884 1.00 84.50 82 GLU A O 1
ATOM 703 N N . ASN A 1 83 ? -15.980 3.842 -16.121 1.00 83.00 83 ASN A N 1
ATOM 704 C CA . ASN A 1 83 ? -16.404 5.239 -16.115 1.00 83.00 83 ASN A CA 1
ATOM 705 C C . ASN A 1 83 ? -17.803 5.402 -15.500 1.00 83.00 83 ASN A C 1
ATOM 707 O O . ASN A 1 83 ? -18.059 6.405 -14.832 1.00 83.00 83 ASN A O 1
ATOM 711 N N . ILE A 1 84 ? -18.683 4.405 -15.657 1.00 86.31 84 ILE A N 1
ATOM 712 C CA . ILE A 1 84 ? -20.007 4.376 -15.016 1.00 86.31 84 ILE A CA 1
ATOM 713 C C . ILE A 1 84 ? -19.838 4.300 -13.493 1.00 86.31 84 ILE A C 1
ATOM 715 O O . ILE A 1 84 ? -20.367 5.145 -12.769 1.00 86.31 84 ILE A O 1
ATOM 719 N N . PHE A 1 85 ? -19.060 3.340 -12.985 1.00 86.44 85 PHE A N 1
ATOM 720 C CA . PHE A 1 85 ? -18.847 3.192 -11.539 1.00 86.44 85 PHE A CA 1
ATOM 721 C C . PHE A 1 85 ? -18.057 4.354 -10.928 1.00 86.44 85 PHE A C 1
ATOM 723 O O . PHE A 1 85 ? -18.368 4.796 -9.823 1.00 86.44 85 PHE A O 1
ATOM 730 N N . ASN A 1 86 ? -17.088 4.914 -11.649 1.00 83.88 86 ASN A N 1
ATOM 731 C CA . ASN A 1 86 ? -16.363 6.101 -11.212 1.00 83.88 86 ASN A CA 1
ATOM 732 C C . ASN A 1 86 ? -17.284 7.333 -11.120 1.00 83.88 86 ASN A C 1
ATOM 734 O O . ASN A 1 86 ? -17.093 8.186 -10.259 1.00 83.88 86 ASN A O 1
ATOM 738 N N . PHE A 1 87 ? -18.312 7.419 -11.969 1.00 84.00 87 PHE A N 1
ATOM 739 C CA . PHE A 1 87 ? -19.280 8.514 -11.932 1.00 84.00 87 PHE A CA 1
ATOM 740 C C . PHE A 1 87 ? -20.311 8.358 -10.801 1.00 84.00 87 PHE A C 1
ATOM 742 O O . PHE A 1 87 ? -20.570 9.314 -10.070 1.00 84.00 87 PHE A O 1
ATOM 749 N N . PHE A 1 88 ? -20.896 7.166 -10.639 1.00 82.06 88 PHE A N 1
ATOM 750 C CA . PHE A 1 88 ? -21.999 6.943 -9.693 1.00 82.06 88 PHE A CA 1
ATOM 751 C C . PHE A 1 88 ? -21.552 6.500 -8.288 1.00 82.06 88 PHE A C 1
ATOM 753 O O . PHE A 1 88 ? -22.250 6.784 -7.318 1.00 82.06 88 PHE A O 1
ATOM 760 N N . CYS A 1 89 ? -20.393 5.851 -8.133 1.00 80.94 89 CYS A N 1
ATOM 761 C CA . CYS A 1 89 ? -19.867 5.397 -6.836 1.00 80.94 89 CYS A CA 1
ATOM 762 C C . CYS A 1 89 ? -18.330 5.573 -6.698 1.00 80.94 89 CYS A C 1
ATOM 764 O O . CYS A 1 89 ? -17.624 4.613 -6.381 1.00 80.94 89 CYS A O 1
ATOM 766 N N . PRO A 1 90 ? -17.781 6.793 -6.864 1.00 75.88 90 PRO A N 1
ATOM 767 C CA . PRO A 1 90 ? -16.339 7.063 -6.951 1.00 75.88 90 PRO A CA 1
ATOM 768 C C . PRO A 1 90 ? -15.512 6.581 -5.754 1.00 75.88 90 PRO A C 1
ATOM 770 O O . PRO A 1 90 ? -14.431 6.033 -5.946 1.00 75.88 90 PRO A O 1
ATOM 773 N N . ILE A 1 91 ? -15.984 6.767 -4.515 1.00 73.38 91 ILE A N 1
ATOM 774 C CA . ILE A 1 91 ? -15.223 6.362 -3.316 1.00 73.38 91 ILE A CA 1
ATOM 775 C C . ILE A 1 91 ? -15.124 4.836 -3.249 1.00 73.38 91 ILE A C 1
ATOM 777 O O . ILE A 1 91 ? -14.034 4.291 -3.089 1.00 73.38 91 ILE A O 1
ATOM 781 N N . SER A 1 92 ? -16.249 4.147 -3.439 1.00 75.94 92 SER A N 1
ATOM 782 C CA . SER A 1 92 ? -16.325 2.685 -3.447 1.00 75.94 92 SER A CA 1
ATOM 783 C C . SER A 1 92 ? -15.487 2.108 -4.587 1.00 75.94 92 SER A C 1
ATOM 785 O O . SER A 1 92 ? -14.727 1.166 -4.372 1.00 75.94 92 SER A O 1
ATOM 787 N N . PHE A 1 93 ? -15.561 2.719 -5.776 1.00 80.19 93 PHE A N 1
ATOM 788 C CA . PHE A 1 93 ? -14.767 2.340 -6.946 1.00 80.19 93 PHE A CA 1
ATOM 789 C C . PHE A 1 93 ? -13.273 2.535 -6.712 1.00 80.19 93 PHE A C 1
ATOM 791 O O . PHE A 1 93 ? -12.489 1.616 -6.933 1.00 80.19 93 PHE A O 1
ATOM 798 N N . LYS A 1 94 ? -12.871 3.675 -6.149 1.00 73.81 94 LYS A N 1
ATOM 799 C CA . LYS A 1 94 ? -11.477 3.930 -5.787 1.00 73.81 94 LYS A CA 1
ATOM 800 C C . LYS A 1 94 ? -10.963 2.918 -4.764 1.00 73.81 94 LYS A C 1
ATOM 802 O O . LYS A 1 94 ? -9.869 2.398 -4.949 1.00 73.81 94 LYS A O 1
ATOM 807 N N . ILE A 1 95 ? -11.749 2.600 -3.731 1.00 70.25 95 ILE A N 1
ATOM 808 C CA . ILE A 1 95 ? -11.388 1.590 -2.725 1.00 70.25 95 ILE A CA 1
ATOM 809 C C . ILE A 1 95 ? -11.213 0.213 -3.375 1.00 70.25 95 ILE A C 1
ATOM 811 O O . ILE A 1 95 ? -10.209 -0.449 -3.125 1.00 70.25 95 ILE A O 1
ATOM 815 N N . PHE A 1 96 ? -12.147 -0.212 -4.222 1.00 74.06 96 PHE A N 1
ATOM 816 C CA . PHE A 1 96 ? -12.067 -1.479 -4.952 1.00 74.06 96 PHE A CA 1
ATOM 817 C C . PHE A 1 96 ? -10.826 -1.562 -5.843 1.00 74.06 96 PHE A C 1
ATOM 819 O O . PHE A 1 96 ? -10.076 -2.530 -5.744 1.00 74.06 96 PHE A O 1
ATOM 826 N N . ILE A 1 97 ? -10.553 -0.523 -6.641 1.00 69.81 97 ILE A N 1
ATOM 827 C CA . ILE A 1 97 ? -9.336 -0.462 -7.455 1.00 69.81 97 ILE A CA 1
ATOM 828 C C . ILE A 1 97 ? -8.114 -0.568 -6.544 1.00 69.81 97 ILE A C 1
ATOM 830 O O . ILE A 1 97 ? -7.259 -1.409 -6.784 1.00 69.81 97 ILE A O 1
ATOM 834 N N . THR A 1 98 ? -8.062 0.180 -5.436 1.00 63.78 98 THR A N 1
ATOM 835 C CA . THR A 1 98 ? -6.927 0.102 -4.501 1.00 63.78 98 THR A CA 1
ATOM 836 C C . THR A 1 98 ? -6.776 -1.240 -3.785 1.00 63.78 98 THR A C 1
ATOM 838 O O . THR A 1 98 ? -5.659 -1.594 -3.427 1.00 63.78 98 THR A O 1
ATOM 841 N N . LYS A 1 99 ? -7.858 -2.000 -3.584 1.00 65.94 99 LYS A N 1
ATOM 842 C CA . LYS A 1 99 ? -7.815 -3.351 -3.001 1.00 65.94 99 LYS A CA 1
ATOM 843 C C . LYS A 1 99 ? -7.331 -4.400 -3.999 1.00 65.94 99 LYS A C 1
ATOM 845 O O . LYS A 1 99 ? -6.637 -5.326 -3.599 1.00 65.94 99 LYS A O 1
ATOM 850 N N . ASN A 1 100 ? -7.658 -4.225 -5.277 1.00 62.25 100 ASN A N 1
ATOM 851 C CA . ASN A 1 100 ? -7.186 -5.084 -6.365 1.00 62.25 100 ASN A CA 1
ATOM 852 C C . ASN A 1 100 ? -5.778 -4.715 -6.861 1.00 62.25 100 ASN A C 1
ATOM 854 O O . ASN A 1 100 ? -5.215 -5.419 -7.699 1.00 62.25 100 ASN A O 1
ATOM 858 N N . ILE A 1 101 ? -5.183 -3.636 -6.337 1.00 62.66 101 ILE A N 1
ATOM 859 C CA . ILE A 1 101 ? -3.762 -3.348 -6.520 1.00 62.66 101 ILE A CA 1
ATOM 860 C C . ILE A 1 101 ? -2.960 -4.378 -5.715 1.00 62.66 101 ILE A C 1
ATOM 862 O O . ILE A 1 101 ? -2.716 -4.231 -4.516 1.00 62.66 101 ILE A O 1
ATOM 866 N N . GLU A 1 102 ? -2.535 -5.441 -6.390 1.00 66.06 102 GLU A N 1
ATOM 867 C CA . GLU A 1 102 ? -1.525 -6.345 -5.855 1.00 66.06 102 GLU A CA 1
ATOM 868 C C . GLU A 1 102 ? -0.188 -5.598 -5.739 1.00 66.06 102 GLU A C 1
ATOM 870 O O . GLU A 1 102 ? 0.416 -5.174 -6.731 1.00 66.06 102 GLU A O 1
ATOM 875 N N . ASN A 1 103 ? 0.273 -5.426 -4.503 1.00 78.38 103 ASN A N 1
ATOM 876 C CA . ASN A 1 103 ? 1.561 -4.813 -4.214 1.00 78.38 103 ASN A CA 1
ATOM 877 C C . ASN A 1 103 ? 2.649 -5.885 -4.144 1.00 78.38 103 ASN A C 1
ATOM 879 O O . ASN A 1 103 ? 2.431 -6.948 -3.568 1.00 78.38 103 ASN A O 1
ATOM 883 N N . LYS A 1 104 ? 3.825 -5.569 -4.683 1.00 80.81 104 LYS A N 1
ATOM 884 C CA . LYS A 1 104 ? 5.070 -6.283 -4.429 1.00 80.81 104 LYS A CA 1
ATOM 885 C C . LYS A 1 104 ? 5.741 -5.743 -3.179 1.00 80.81 104 LYS A C 1
ATOM 887 O O . LYS A 1 104 ? 5.822 -4.526 -2.997 1.00 80.81 104 LYS A O 1
ATOM 892 N N . LEU A 1 105 ? 6.220 -6.652 -2.338 1.00 89.31 105 LEU A N 1
ATOM 893 C CA . LEU A 1 105 ? 7.134 -6.321 -1.248 1.00 89.31 105 LEU A CA 1
ATOM 894 C C . LEU A 1 105 ? 8.556 -6.407 -1.782 1.00 89.31 105 LEU A C 1
ATOM 896 O O . LEU A 1 105 ? 8.981 -7.471 -2.224 1.00 89.31 105 LEU A O 1
ATOM 900 N N . VAL A 1 106 ? 9.271 -5.289 -1.766 1.00 92.06 106 VAL A N 1
ATOM 901 C CA . VAL A 1 106 ? 10.658 -5.206 -2.228 1.00 92.06 106 VAL A CA 1
ATOM 902 C C . VAL A 1 106 ? 11.517 -4.496 -1.198 1.00 92.06 106 VAL A C 1
ATOM 904 O O . VAL A 1 106 ? 11.029 -3.671 -0.426 1.00 92.06 106 VAL A O 1
ATOM 907 N N . ASP A 1 107 ? 12.811 -4.760 -1.249 1.00 93.62 107 ASP A N 1
ATOM 908 C CA . ASP A 1 107 ? 13.788 -4.019 -0.466 1.00 93.62 107 ASP A CA 1
ATOM 909 C C . ASP A 1 107 ? 14.489 -2.993 -1.353 1.00 93.62 107 ASP A C 1
ATOM 911 O O . ASP A 1 107 ? 14.766 -3.256 -2.522 1.00 93.62 107 ASP A O 1
ATOM 915 N N . LEU A 1 108 ? 14.803 -1.820 -0.811 1.00 93.88 108 LEU A N 1
ATOM 916 C CA . LEU A 1 108 ? 15.545 -0.786 -1.530 1.00 93.88 108 LEU A CA 1
ATOM 917 C C . LEU A 1 108 ? 16.962 -0.668 -0.972 1.00 93.88 108 LEU A C 1
ATOM 919 O O . LEU A 1 108 ? 17.155 -0.552 0.241 1.00 93.88 108 LEU A O 1
ATOM 923 N N . VAL A 1 109 ? 17.945 -0.634 -1.870 1.00 92.88 109 VAL A N 1
ATOM 924 C CA . VAL A 1 109 ? 19.359 -0.386 -1.550 1.00 92.88 109 VAL A CA 1
ATOM 925 C C . VAL A 1 109 ? 19.872 0.727 -2.448 1.00 92.88 109 VAL A C 1
ATOM 927 O O . VAL A 1 109 ? 19.576 0.752 -3.637 1.00 92.88 109 VAL A O 1
ATOM 930 N N . HIS A 1 110 ? 20.651 1.655 -1.900 1.00 90.44 110 HIS A N 1
ATOM 931 C CA . HIS A 1 110 ? 21.108 2.834 -2.632 1.00 90.44 110 HIS A CA 1
ATOM 932 C C . HIS A 1 110 ? 22.633 2.881 -2.732 1.00 90.44 110 HIS A C 1
ATOM 934 O O . HIS A 1 110 ? 23.327 2.591 -1.761 1.00 90.44 110 HIS A O 1
ATOM 940 N N . ASN A 1 111 ? 23.173 3.308 -3.877 1.00 87.81 111 ASN A N 1
ATOM 941 C CA . ASN A 1 111 ? 24.622 3.414 -4.077 1.00 87.81 111 ASN A CA 1
ATOM 942 C C . ASN A 1 111 ? 25.306 4.415 -3.124 1.00 87.81 111 ASN A C 1
ATOM 944 O O . ASN A 1 111 ? 26.434 4.175 -2.696 1.00 87.81 111 ASN A O 1
ATOM 948 N N . LEU A 1 112 ? 24.630 5.521 -2.790 1.00 82.62 112 LEU A N 1
ATOM 949 C CA . LEU A 1 112 ? 25.135 6.532 -1.847 1.00 82.62 112 LEU A CA 1
ATOM 950 C C . LEU A 1 112 ? 24.958 6.150 -0.366 1.00 82.62 112 LEU A C 1
ATOM 952 O O . LEU A 1 112 ? 25.803 6.506 0.448 1.00 82.62 112 LEU A O 1
ATOM 956 N N . TYR A 1 113 ? 23.911 5.398 -0.006 1.00 79.88 113 TYR A N 1
ATOM 957 C CA . TYR A 1 113 ? 23.633 5.019 1.386 1.00 79.88 113 TYR A CA 1
ATOM 958 C C . TYR A 1 113 ? 24.117 3.592 1.674 1.00 79.88 113 TYR A C 1
ATOM 960 O O . TYR A 1 113 ? 23.325 2.656 1.759 1.00 79.88 113 TYR A O 1
ATOM 968 N N . LYS A 1 114 ? 25.434 3.415 1.827 1.00 73.00 114 LYS A N 1
ATOM 969 C CA . LYS A 1 114 ? 26.070 2.083 1.906 1.00 73.00 114 LYS A CA 1
ATOM 970 C C . LYS A 1 114 ? 25.583 1.206 3.065 1.00 73.00 114 LYS A C 1
ATOM 972 O O . LYS A 1 114 ? 25.539 -0.009 2.915 1.00 73.00 114 LYS A O 1
ATOM 977 N N . ASN A 1 115 ? 25.199 1.813 4.186 1.00 76.50 115 ASN A N 1
ATOM 978 C CA . ASN A 1 115 ? 24.796 1.094 5.400 1.00 76.50 115 ASN A CA 1
ATOM 979 C C . ASN A 1 115 ? 23.273 1.078 5.611 1.00 76.50 115 ASN A C 1
ATOM 981 O O . ASN A 1 115 ? 22.805 0.668 6.671 1.00 76.50 115 ASN A O 1
ATOM 985 N N . LYS A 1 116 ? 22.489 1.535 4.624 1.00 83.94 116 LYS A N 1
ATOM 986 C CA . LYS A 1 116 ? 21.040 1.695 4.757 1.00 83.94 116 LYS A CA 1
ATOM 987 C C . LYS A 1 116 ? 20.295 0.820 3.762 1.00 83.94 116 LYS A C 1
ATOM 989 O O . LYS A 1 116 ? 20.475 0.932 2.551 1.00 83.94 116 LYS A O 1
ATOM 994 N N . LYS A 1 117 ? 19.408 -0.013 4.297 1.00 89.44 117 LYS A N 1
ATOM 995 C CA . LYS A 1 117 ? 18.455 -0.826 3.542 1.00 89.44 117 LYS A CA 1
ATOM 996 C C . LYS A 1 117 ? 17.052 -0.434 3.991 1.00 89.44 117 LYS A C 1
ATOM 998 O O . LYS A 1 117 ? 16.761 -0.463 5.185 1.00 89.44 117 LYS A O 1
ATOM 1003 N N . TRP A 1 118 ? 16.191 -0.055 3.052 1.00 91.62 118 TRP A N 1
ATOM 1004 C CA . TRP A 1 118 ? 14.769 0.135 3.340 1.00 91.62 118 TRP A CA 1
ATOM 1005 C C . TRP A 1 118 ? 14.056 -1.175 3.033 1.00 91.62 118 TRP A C 1
ATOM 1007 O O . TRP A 1 118 ? 13.884 -1.519 1.865 1.00 91.62 118 TRP A O 1
ATOM 1017 N N . ALA A 1 119 ? 13.709 -1.921 4.076 1.00 90.94 119 ALA A N 1
ATOM 1018 C CA . ALA A 1 119 ? 13.098 -3.236 3.938 1.00 90.94 119 ALA A CA 1
ATOM 1019 C C . ALA A 1 119 ? 11.571 -3.158 3.773 1.00 90.94 119 ALA A C 1
ATOM 1021 O O . ALA A 1 119 ? 10.937 -2.222 4.267 1.00 90.94 119 ALA A O 1
ATOM 1022 N N . GLU A 1 120 ? 10.998 -4.162 3.107 1.00 89.94 120 GLU A N 1
ATOM 1023 C CA . GLU A 1 120 ? 9.548 -4.402 3.005 1.00 89.94 120 GLU A CA 1
ATOM 1024 C C . GLU A 1 120 ? 8.736 -3.227 2.423 1.00 89.94 120 GLU A C 1
ATOM 1026 O O . GLU A 1 120 ? 7.584 -2.966 2.795 1.00 89.94 120 GLU A O 1
ATOM 1031 N N . ILE A 1 121 ? 9.317 -2.508 1.463 1.00 92.12 121 ILE A N 1
ATOM 1032 C CA . ILE A 1 121 ? 8.638 -1.417 0.771 1.00 92.12 121 ILE A CA 1
ATOM 1033 C C . ILE A 1 121 ? 7.569 -1.986 -0.166 1.00 92.12 121 ILE A C 1
ATOM 1035 O O . ILE A 1 121 ? 7.838 -2.800 -1.048 1.00 92.12 121 ILE A O 1
ATOM 1039 N N . LYS A 1 122 ? 6.328 -1.521 0.015 1.00 90.50 122 LYS A N 1
ATOM 1040 C CA . LYS A 1 122 ? 5.174 -1.904 -0.808 1.00 90.50 122 LYS A CA 1
ATOM 1041 C C . LYS A 1 122 ? 5.112 -1.056 -2.074 1.00 90.50 122 LYS A C 1
ATOM 1043 O O . LYS A 1 122 ? 4.830 0.141 -2.008 1.00 90.50 122 LYS A O 1
ATOM 1048 N N . LEU A 1 123 ? 5.301 -1.685 -3.229 1.00 88.62 123 LEU A N 1
ATOM 1049 C CA . LEU A 1 123 ? 5.158 -1.056 -4.542 1.00 88.62 123 LEU A CA 1
ATOM 1050 C C . LEU A 1 123 ? 4.038 -1.726 -5.338 1.00 88.62 123 LEU A C 1
ATOM 1052 O O . LEU A 1 123 ? 3.939 -2.944 -5.360 1.00 88.62 123 LEU A O 1
ATOM 1056 N N . ASN A 1 124 ? 3.208 -0.953 -6.033 1.00 85.12 124 ASN A N 1
ATOM 1057 C CA . ASN A 1 124 ? 2.181 -1.519 -6.912 1.00 85.12 124 ASN A CA 1
ATOM 1058 C C . ASN A 1 124 ? 2.854 -2.213 -8.105 1.00 85.12 124 ASN A C 1
ATOM 1060 O O . ASN A 1 124 ? 3.653 -1.587 -8.804 1.00 85.12 124 ASN A O 1
ATOM 1064 N N . LYS A 1 125 ? 2.505 -3.477 -8.368 1.00 81.81 125 LYS A N 1
ATOM 1065 C CA . LYS A 1 125 ? 3.117 -4.260 -9.450 1.00 81.81 125 LYS A CA 1
ATOM 1066 C C . LYS A 1 125 ? 2.810 -3.729 -10.854 1.00 81.81 125 LYS A C 1
ATOM 1068 O O . LYS A 1 125 ? 3.594 -3.978 -11.764 1.00 81.81 125 LYS A O 1
ATOM 1073 N N . PHE A 1 126 ? 1.692 -3.017 -11.013 1.00 80.25 126 PHE A N 1
ATOM 1074 C CA . PHE A 1 126 ? 1.217 -2.456 -12.283 1.00 80.25 126 PHE A CA 1
ATOM 1075 C C . PHE A 1 126 ? 1.561 -0.975 -12.463 1.00 80.25 126 PHE A C 1
ATOM 1077 O O . PHE A 1 126 ? 1.288 -0.408 -13.518 1.00 80.25 126 PHE A O 1
ATOM 1084 N N . ASP A 1 127 ? 2.136 -0.323 -11.446 1.00 82.50 127 ASP A N 1
ATOM 1085 C CA . ASP A 1 127 ? 2.576 1.058 -11.617 1.00 82.50 127 ASP A CA 1
ATOM 1086 C C . ASP A 1 127 ? 3.720 1.106 -12.629 1.00 82.50 127 ASP A C 1
ATOM 1088 O O . ASP A 1 127 ? 4.647 0.296 -12.588 1.00 82.50 127 ASP A O 1
ATOM 1092 N N . THR A 1 128 ? 3.682 2.117 -13.492 1.00 88.06 128 THR A N 1
ATOM 1093 C CA . THR A 1 128 ? 4.803 2.458 -14.371 1.00 88.06 128 THR A CA 1
ATOM 1094 C C . THR A 1 128 ? 6.065 2.717 -13.546 1.00 88.06 128 THR A C 1
ATOM 1096 O O . THR A 1 128 ? 5.975 3.344 -12.479 1.00 88.06 128 THR A O 1
ATOM 1099 N N . ILE A 1 129 ? 7.239 2.355 -14.065 1.00 92.25 129 ILE A N 1
ATOM 1100 C CA . ILE A 1 129 ? 8.528 2.626 -13.423 1.00 92.25 129 ILE A CA 1
ATOM 1101 C C . ILE A 1 129 ? 8.676 4.119 -13.087 1.00 92.25 129 ILE A C 1
ATOM 1103 O O . ILE A 1 129 ? 9.145 4.437 -11.998 1.00 92.25 129 ILE A O 1
ATOM 1107 N N . ASN A 1 130 ? 8.174 5.052 -13.905 1.00 90.94 130 ASN A N 1
ATOM 1108 C CA . ASN A 1 130 ? 8.172 6.487 -13.571 1.00 90.94 130 ASN A CA 1
ATOM 1109 C C . ASN A 1 130 ? 7.465 6.811 -12.236 1.00 90.94 130 ASN A C 1
ATOM 1111 O O . ASN A 1 130 ? 7.966 7.570 -11.403 1.00 90.94 130 ASN A O 1
ATOM 1115 N N . ASN A 1 131 ? 6.289 6.226 -12.002 1.00 88.75 131 ASN A N 1
ATOM 1116 C CA . ASN A 1 131 ? 5.552 6.419 -10.750 1.00 88.75 131 ASN A CA 1
ATOM 1117 C C . ASN A 1 131 ? 6.240 5.722 -9.573 1.00 88.75 131 ASN A C 1
ATOM 1119 O O . ASN A 1 131 ? 6.264 6.268 -8.470 1.00 88.75 131 ASN A O 1
ATOM 1123 N N . ILE A 1 132 ? 6.858 4.564 -9.809 1.00 91.81 132 ILE A N 1
ATOM 1124 C CA . ILE A 1 132 ? 7.676 3.879 -8.804 1.00 91.81 132 ILE A CA 1
ATOM 1125 C C . ILE A 1 132 ? 8.884 4.730 -8.414 1.00 91.81 132 ILE A C 1
ATOM 1127 O O . ILE A 1 132 ? 9.127 4.922 -7.227 1.00 91.81 132 ILE A O 1
ATOM 1131 N N . LYS A 1 133 ? 9.583 5.330 -9.381 1.00 93.62 133 LYS A N 1
ATOM 1132 C CA . LYS A 1 133 ? 10.684 6.268 -9.138 1.00 93.62 133 LYS A CA 1
ATOM 1133 C C . LYS A 1 133 ? 10.245 7.434 -8.241 1.00 93.62 133 LYS A C 1
ATOM 1135 O O . LYS A 1 133 ? 10.931 7.766 -7.280 1.00 93.62 133 LYS A O 1
ATOM 1140 N N . LYS A 1 134 ? 9.062 8.017 -8.477 1.00 91.56 134 LYS A N 1
ATOM 1141 C CA . LYS A 1 134 ? 8.499 9.072 -7.605 1.00 91.56 134 LYS A CA 1
ATOM 1142 C C . LYS A 1 134 ? 8.215 8.589 -6.178 1.00 91.56 134 LYS A C 1
ATOM 1144 O O . LYS A 1 134 ? 8.382 9.359 -5.239 1.00 91.56 134 LYS A O 1
ATOM 1149 N N . LYS A 1 135 ? 7.792 7.333 -6.002 1.00 91.00 135 LYS A N 1
ATOM 1150 C CA . LYS A 1 135 ? 7.612 6.730 -4.670 1.00 91.00 135 LYS A CA 1
ATOM 1151 C C . LYS A 1 135 ? 8.956 6.513 -3.974 1.00 91.00 135 LYS A C 1
ATOM 1153 O O . LYS A 1 135 ? 9.101 6.887 -2.816 1.00 91.00 135 LYS A O 1
ATOM 1158 N N . ILE A 1 136 ? 9.944 5.986 -4.696 1.00 92.00 136 ILE A N 1
ATOM 1159 C CA . ILE A 1 136 ? 11.311 5.776 -4.201 1.00 92.00 136 ILE A CA 1
ATOM 1160 C C . ILE A 1 136 ? 11.946 7.102 -3.763 1.00 92.00 136 ILE A C 1
ATOM 1162 O O . ILE A 1 136 ? 12.553 7.144 -2.697 1.00 92.00 136 ILE A O 1
ATOM 1166 N N . TYR A 1 137 ? 11.727 8.197 -4.500 1.00 90.75 137 TYR A N 1
ATOM 1167 C CA . TYR A 1 137 ? 12.178 9.541 -4.109 1.00 90.75 137 TYR A CA 1
ATOM 1168 C C . TYR A 1 137 ? 11.740 9.928 -2.686 1.00 90.75 137 TYR A C 1
ATOM 1170 O O . TYR A 1 137 ? 12.528 10.507 -1.945 1.00 90.75 137 TYR A O 1
ATOM 1178 N N . GLY A 1 138 ? 10.526 9.556 -2.262 1.00 86.75 138 GLY A N 1
ATOM 1179 C CA . GLY A 1 138 ? 10.047 9.818 -0.899 1.00 86.75 138 GLY A CA 1
ATOM 1180 C C . GLY A 1 138 ? 10.838 9.095 0.200 1.00 86.75 138 GLY A C 1
ATOM 1181 O O . GLY A 1 138 ? 10.794 9.516 1.353 1.00 86.75 138 GLY A O 1
ATOM 1182 N N . HIS A 1 139 ? 11.571 8.034 -0.147 1.00 86.12 139 HIS A N 1
ATOM 1183 C CA . HIS A 1 139 ? 12.412 7.267 0.773 1.00 86.12 139 HIS A CA 1
ATOM 1184 C C . HIS A 1 139 ? 13.896 7.629 0.669 1.00 86.12 139 HIS A C 1
ATOM 1186 O O . HIS A 1 139 ? 14.568 7.714 1.698 1.00 86.12 139 HIS A O 1
ATOM 1192 N N . THR A 1 140 ? 14.409 7.815 -0.552 1.00 85.12 140 THR A N 1
ATOM 1193 C CA . THR A 1 140 ? 15.849 7.976 -0.813 1.00 85.12 140 THR A CA 1
ATOM 1194 C C . THR A 1 140 ? 16.275 9.421 -1.064 1.00 85.12 140 THR A C 1
ATOM 1196 O O . THR A 1 140 ? 17.459 9.714 -0.976 1.00 85.12 140 THR A O 1
ATOM 1199 N N . GLY A 1 141 ? 15.350 10.329 -1.396 1.00 83.38 141 GLY A N 1
ATOM 1200 C CA . GLY A 1 141 ? 15.652 11.725 -1.740 1.00 83.38 141 GLY A CA 1
ATOM 1201 C C . GLY A 1 141 ? 16.210 11.946 -3.155 1.00 83.38 141 GLY A C 1
ATOM 1202 O O . GLY A 1 141 ? 16.278 13.084 -3.615 1.00 83.38 141 GLY A O 1
ATOM 1203 N N . THR A 1 142 ? 16.549 10.884 -3.888 1.00 85.69 142 THR A N 1
ATOM 1204 C CA . THR A 1 142 ? 17.064 10.961 -5.265 1.00 85.69 142 THR A CA 1
ATOM 1205 C C . THR A 1 142 ? 15.944 11.231 -6.262 1.00 85.69 142 THR A C 1
ATOM 1207 O O . THR A 1 142 ? 14.949 10.508 -6.297 1.00 85.69 142 THR A O 1
ATOM 1210 N N . LEU A 1 143 ? 16.091 12.256 -7.104 1.00 87.94 143 LEU A N 1
ATOM 1211 C CA . LEU A 1 143 ? 15.084 12.619 -8.109 1.00 87.94 143 LEU A CA 1
ATOM 1212 C C . LEU A 1 143 ? 14.868 11.508 -9.150 1.00 87.94 143 LEU A C 1
ATOM 1214 O O . LEU A 1 143 ? 15.808 10.834 -9.568 1.00 87.94 143 LEU A O 1
ATOM 1218 N N . SER A 1 144 ? 13.634 11.375 -9.646 1.00 88.62 144 SER A N 1
ATOM 1219 C CA . SER A 1 144 ? 13.229 10.362 -10.642 1.00 88.62 144 SER A CA 1
ATOM 1220 C C . SER A 1 144 ? 14.075 10.354 -11.915 1.00 88.62 144 SER A C 1
ATOM 1222 O O . SER A 1 144 ? 14.397 9.285 -12.429 1.00 88.62 144 SER A O 1
ATOM 1224 N N . ASN A 1 145 ? 14.509 11.522 -12.382 1.00 88.12 145 ASN A N 1
ATOM 1225 C CA . ASN A 1 145 ? 15.362 11.637 -13.568 1.00 88.12 145 ASN A CA 1
ATOM 1226 C C . ASN A 1 145 ? 16.827 11.248 -13.304 1.00 88.12 145 ASN A C 1
ATOM 1228 O O . ASN A 1 145 ? 17.560 10.947 -14.244 1.00 88.12 145 ASN A O 1
ATOM 1232 N N . ASN A 1 146 ? 17.251 11.235 -12.037 1.00 89.12 146 ASN A N 1
ATOM 1233 C CA . ASN A 1 146 ? 18.627 10.953 -11.636 1.00 89.12 146 ASN A CA 1
ATOM 1234 C C . ASN A 1 146 ? 18.819 9.513 -11.145 1.00 89.12 146 ASN A C 1
ATOM 1236 O O . ASN A 1 146 ? 19.952 9.131 -10.866 1.00 89.12 146 ASN A O 1
ATOM 1240 N N . MET A 1 147 ? 17.757 8.705 -11.060 1.00 90.44 147 MET A N 1
ATOM 1241 C CA . MET A 1 147 ? 17.835 7.313 -10.616 1.00 90.44 147 MET A CA 1
ATOM 1242 C C . MET A 1 147 ? 17.801 6.313 -11.777 1.00 90.44 147 MET A C 1
ATOM 1244 O O . MET A 1 147 ? 16.889 6.306 -12.608 1.00 90.44 147 MET A O 1
ATOM 1248 N N . LYS A 1 148 ? 18.772 5.399 -11.782 1.00 94.12 148 LYS A N 1
ATOM 1249 C CA . LYS A 1 148 ? 18.720 4.130 -12.518 1.00 94.12 148 LYS A CA 1
ATOM 1250 C C . LYS A 1 148 ? 18.372 3.016 -11.543 1.00 94.12 148 LYS A C 1
ATOM 1252 O O . LYS A 1 148 ? 18.983 2.928 -10.483 1.00 94.12 148 LYS A O 1
ATOM 1257 N N . LEU A 1 149 ? 17.407 2.177 -11.902 1.00 95.12 149 LEU A N 1
ATOM 1258 C CA . LEU A 1 149 ? 16.921 1.107 -11.037 1.00 95.12 149 LEU A CA 1
ATOM 1259 C C . LEU A 1 149 ? 17.310 -0.259 -11.603 1.00 95.12 149 LEU A C 1
ATOM 1261 O O . LEU A 1 149 ? 17.099 -0.525 -12.787 1.00 95.12 149 LEU A O 1
ATOM 1265 N N . TYR A 1 150 ? 17.831 -1.126 -10.744 1.00 95.31 150 TYR A N 1
ATOM 1266 C CA . TYR A 1 150 ? 18.122 -2.521 -11.055 1.00 95.31 150 TYR A CA 1
ATOM 1267 C C . TYR A 1 150 ? 17.395 -3.402 -10.049 1.00 95.31 150 TYR A C 1
ATOM 1269 O O . TYR A 1 150 ? 17.481 -3.138 -8.859 1.00 95.31 150 TYR A O 1
ATOM 1277 N N . ALA A 1 151 ? 16.690 -4.430 -10.500 1.00 95.50 151 ALA A N 1
ATOM 1278 C CA . ALA A 1 151 ? 16.028 -5.392 -9.627 1.00 95.50 151 ALA A CA 1
ATOM 1279 C C . ALA A 1 151 ? 16.771 -6.728 -9.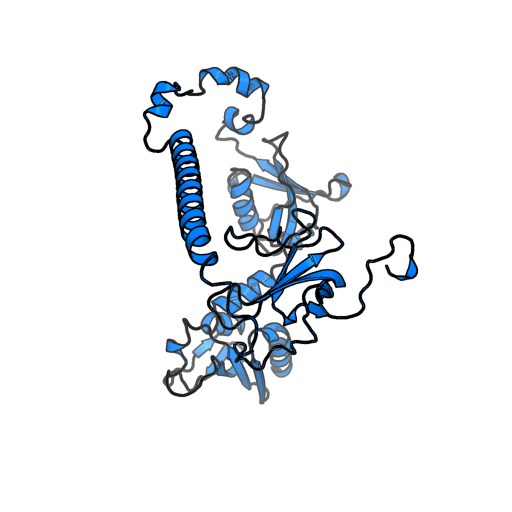674 1.00 95.50 151 ALA A C 1
ATOM 1281 O O . ALA A 1 151 ? 17.165 -7.154 -10.755 1.00 95.50 151 ALA A O 1
ATOM 1282 N N . TYR A 1 152 ? 16.967 -7.385 -8.535 1.00 95.38 152 TYR A N 1
ATOM 1283 C CA . TYR A 1 152 ? 17.560 -8.723 -8.473 1.00 95.38 152 TYR A CA 1
ATOM 1284 C C . TYR A 1 152 ? 17.121 -9.472 -7.215 1.00 95.38 152 TYR A C 1
ATOM 1286 O O . TYR A 1 152 ? 16.671 -8.878 -6.236 1.00 95.38 152 TYR A O 1
ATOM 1294 N N . ASN A 1 153 ? 17.277 -10.789 -7.234 1.00 92.62 153 ASN A N 1
ATOM 1295 C CA . ASN A 1 153 ? 17.165 -11.634 -6.056 1.00 92.62 153 ASN A CA 1
ATOM 1296 C C . ASN A 1 153 ? 18.499 -11.643 -5.296 1.00 92.62 153 ASN A C 1
ATOM 1298 O O . ASN A 1 153 ? 19.542 -11.914 -5.887 1.00 92.62 153 ASN A O 1
ATOM 1302 N N . GLU A 1 154 ? 18.466 -11.390 -3.986 1.00 88.75 154 GLU A N 1
ATOM 1303 C CA . GLU A 1 154 ? 19.653 -11.391 -3.117 1.00 88.75 154 GLU A CA 1
ATOM 1304 C C . GLU A 1 154 ? 20.412 -12.728 -3.151 1.00 88.75 154 GLU A C 1
ATOM 1306 O O . GLU A 1 154 ? 21.637 -12.745 -3.072 1.00 88.75 154 GLU A O 1
ATOM 1311 N N . LEU A 1 155 ? 19.692 -13.841 -3.328 1.00 89.12 155 LEU A N 1
ATOM 1312 C CA . LEU A 1 155 ? 20.269 -15.189 -3.353 1.00 89.12 155 LEU A CA 1
ATOM 1313 C C . LEU A 1 155 ? 20.855 -15.598 -4.716 1.00 89.12 155 LEU A C 1
ATOM 1315 O O . LEU A 1 155 ? 21.545 -16.610 -4.787 1.00 89.12 155 LEU A O 1
ATOM 1319 N N . ASP A 1 156 ? 20.562 -14.862 -5.792 1.00 89.31 156 ASP A N 1
ATOM 1320 C CA . ASP A 1 156 ? 20.959 -15.231 -7.159 1.00 89.31 156 ASP A CA 1
ATOM 1321 C C . ASP A 1 156 ? 21.115 -13.991 -8.049 1.00 89.31 156 ASP A C 1
ATOM 1323 O O . ASP A 1 156 ? 20.345 -13.749 -8.981 1.00 89.31 156 ASP A O 1
ATOM 1327 N N . ILE A 1 157 ? 22.096 -13.152 -7.723 1.00 88.19 157 ILE A N 1
ATOM 1328 C CA . ILE A 1 157 ? 22.289 -11.857 -8.389 1.00 88.19 157 ILE A CA 1
ATOM 1329 C C . ILE A 1 157 ? 22.637 -12.046 -9.874 1.00 88.19 157 ILE A C 1
ATOM 1331 O O . ILE A 1 157 ? 22.084 -11.349 -10.723 1.00 88.19 157 ILE A O 1
ATOM 1335 N N . GLU A 1 158 ? 23.512 -13.003 -10.196 1.00 84.88 158 GLU A N 1
ATOM 1336 C CA . GLU A 1 158 ? 24.066 -13.187 -11.546 1.00 84.88 158 GLU A CA 1
ATOM 1337 C C . GLU A 1 158 ? 22.997 -13.517 -12.596 1.00 84.88 158 GLU A C 1
ATOM 1339 O O . GLU A 1 158 ? 23.072 -13.024 -13.720 1.00 84.88 158 GLU A O 1
ATOM 1344 N N . ASN A 1 159 ? 21.975 -14.298 -12.229 1.00 85.50 159 ASN A N 1
ATOM 1345 C CA . ASN A 1 159 ? 20.943 -14.737 -13.173 1.00 85.50 159 ASN A CA 1
ATOM 1346 C C . ASN A 1 159 ? 19.657 -13.901 -13.124 1.00 85.50 159 ASN A C 1
ATOM 1348 O O . ASN A 1 159 ? 18.824 -14.012 -14.024 1.00 85.50 159 ASN A O 1
ATOM 1352 N N . THR A 1 160 ? 19.457 -13.085 -12.083 1.00 87.94 160 THR A N 1
ATOM 1353 C CA . THR A 1 160 ? 18.183 -12.373 -11.857 1.00 87.94 160 THR A CA 1
ATOM 1354 C C . THR A 1 160 ? 18.278 -10.857 -11.982 1.00 87.94 160 THR A C 1
ATOM 1356 O O . THR A 1 160 ? 17.268 -10.173 -11.812 1.00 87.94 160 THR A O 1
ATOM 1359 N N . GLN A 1 161 ? 19.460 -10.317 -12.291 1.00 92.06 161 GLN A N 1
ATOM 1360 C CA . GLN A 1 161 ? 19.645 -8.882 -12.452 1.00 92.06 161 GLN A CA 1
ATOM 1361 C C . GLN A 1 161 ? 18.896 -8.342 -13.676 1.00 92.06 161 GLN A C 1
ATOM 1363 O O . GLN A 1 161 ? 19.187 -8.673 -14.823 1.00 92.06 161 GLN A O 1
ATOM 1368 N N . ILE A 1 162 ? 17.957 -7.437 -13.420 1.00 93.81 162 ILE A N 1
ATOM 1369 C CA . ILE A 1 162 ? 17.110 -6.798 -14.423 1.00 93.81 162 ILE A CA 1
ATOM 1370 C C . ILE A 1 162 ? 17.303 -5.288 -14.339 1.00 93.81 162 ILE A C 1
ATOM 1372 O O . ILE A 1 162 ? 17.139 -4.685 -13.279 1.00 93.81 162 ILE A O 1
ATOM 1376 N N . TYR A 1 163 ? 17.617 -4.652 -15.466 1.00 95.19 163 TYR A N 1
ATOM 1377 C CA . TYR A 1 163 ? 17.677 -3.195 -15.552 1.00 95.19 163 TYR A CA 1
ATOM 1378 C C . TYR A 1 163 ? 16.307 -2.618 -15.938 1.00 95.19 163 TYR A C 1
ATOM 1380 O O . TYR A 1 163 ? 15.822 -2.842 -17.048 1.00 95.19 163 TYR A O 1
ATOM 1388 N N . LEU A 1 164 ? 15.698 -1.844 -15.035 1.00 93.50 164 LEU A N 1
ATOM 1389 C CA . LEU A 1 164 ? 14.380 -1.227 -15.219 1.00 93.50 164 LEU A CA 1
ATOM 1390 C C . LEU A 1 164 ? 14.518 0.071 -16.037 1.00 93.50 164 LEU A C 1
ATOM 1392 O O . LEU A 1 164 ? 14.499 1.179 -15.498 1.00 93.50 164 LEU A O 1
ATOM 1396 N N . LYS A 1 165 ? 14.756 -0.081 -17.345 1.00 91.62 165 LYS A N 1
ATOM 1397 C CA . LYS A 1 165 ? 15.151 1.014 -18.248 1.00 91.62 165 LYS A CA 1
ATOM 1398 C C . LYS A 1 165 ? 13.984 1.864 -18.756 1.00 91.62 165 LYS A C 1
ATOM 1400 O O . LYS A 1 165 ? 14.118 3.080 -18.844 1.00 91.62 165 LYS A O 1
ATOM 1405 N N . ASP A 1 166 ? 12.911 1.217 -19.192 1.00 89.31 166 ASP A N 1
ATOM 1406 C CA . ASP A 1 166 ? 11.717 1.858 -19.748 1.00 89.31 166 ASP A CA 1
ATOM 1407 C C . ASP A 1 166 ? 10.780 2.307 -18.625 1.00 89.31 166 ASP A C 1
ATOM 1409 O O . ASP A 1 166 ? 10.291 1.489 -17.841 1.00 89.31 166 ASP A O 1
ATOM 1413 N N . ASP A 1 167 ? 10.538 3.614 -18.587 1.00 89.81 167 ASP A N 1
ATOM 1414 C CA . ASP A 1 167 ? 9.734 4.295 -17.580 1.00 89.81 167 ASP A CA 1
ATOM 1415 C C . ASP A 1 167 ? 8.223 4.063 -17.731 1.00 89.81 167 ASP A C 1
ATOM 1417 O O . ASP A 1 167 ? 7.483 4.324 -16.779 1.00 89.81 167 ASP A O 1
ATOM 1421 N N . ASN A 1 168 ? 7.771 3.560 -18.887 1.00 85.19 168 ASN A N 1
ATOM 1422 C CA . ASN A 1 168 ? 6.362 3.269 -19.170 1.00 85.19 168 ASN A CA 1
ATOM 1423 C C . ASN A 1 168 ? 5.950 1.839 -18.800 1.00 85.19 168 ASN A C 1
ATOM 1425 O O . ASN A 1 168 ? 4.758 1.566 -18.679 1.00 85.19 168 ASN A O 1
ATOM 1429 N N . LEU A 1 169 ? 6.914 0.935 -18.627 1.00 80.62 169 LEU A N 1
ATOM 1430 C CA . LEU A 1 169 ? 6.663 -0.448 -18.221 1.00 80.62 169 LEU A CA 1
ATOM 1431 C C . LEU A 1 169 ? 6.461 -0.549 -16.705 1.00 80.62 169 LEU A C 1
ATOM 1433 O O . LEU A 1 169 ? 6.808 0.366 -15.961 1.00 80.62 169 LEU A O 1
ATOM 1437 N N . SER A 1 170 ? 5.895 -1.656 -16.242 1.00 87.00 170 SER A N 1
ATOM 1438 C CA . SER A 1 170 ? 5.637 -1.941 -14.828 1.00 87.00 170 SER A CA 1
ATOM 1439 C C . SER A 1 170 ? 6.588 -2.998 -14.259 1.00 87.00 170 SER A C 1
ATOM 1441 O O . SER A 1 170 ? 7.259 -3.716 -15.001 1.00 87.00 170 SER A O 1
ATOM 1443 N N . LEU A 1 171 ? 6.638 -3.144 -12.929 1.00 86.12 171 LEU A N 1
ATOM 1444 C CA . LEU A 1 171 ? 7.430 -4.205 -12.277 1.00 86.12 171 LEU A CA 1
ATOM 1445 C C . LEU A 1 171 ? 7.031 -5.601 -12.762 1.00 86.12 171 LEU A C 1
ATOM 1447 O O . LEU A 1 171 ? 7.886 -6.478 -12.885 1.00 86.12 171 LEU A O 1
ATOM 1451 N N . ASN A 1 172 ? 5.744 -5.796 -13.055 1.00 84.19 172 ASN A N 1
ATOM 1452 C CA . ASN A 1 172 ? 5.231 -7.055 -13.570 1.00 84.19 172 ASN A CA 1
ATOM 1453 C C . ASN A 1 172 ? 5.740 -7.353 -14.989 1.00 84.19 172 ASN A C 1
ATOM 1455 O O . ASN A 1 172 ? 6.082 -8.499 -15.271 1.00 84.19 172 ASN A O 1
ATOM 1459 N N . ASP A 1 173 ? 5.850 -6.338 -15.850 1.00 79.94 173 ASP A N 1
ATOM 1460 C CA . ASP A 1 173 ? 6.376 -6.497 -17.217 1.00 79.94 173 ASP A CA 1
ATOM 1461 C C . ASP A 1 173 ? 7.853 -6.909 -17.211 1.00 79.94 173 ASP A C 1
ATOM 1463 O O . ASP A 1 173 ? 8.294 -7.688 -18.053 1.00 79.94 173 ASP A O 1
ATOM 1467 N N . TYR A 1 174 ? 8.606 -6.442 -16.211 1.00 83.69 174 TYR A N 1
ATOM 1468 C CA . TYR A 1 174 ? 9.988 -6.858 -15.964 1.00 83.69 174 TYR A CA 1
ATOM 1469 C C . TYR A 1 174 ? 10.116 -8.191 -15.214 1.00 83.69 174 TYR A C 1
ATOM 1471 O O . TYR A 1 174 ? 11.232 -8.661 -15.005 1.00 83.69 174 TYR A O 1
ATOM 1479 N N . GLY A 1 175 ? 9.011 -8.809 -14.789 1.00 84.44 175 GLY A N 1
ATOM 1480 C CA . GLY A 1 175 ? 9.037 -10.065 -14.037 1.00 84.44 175 GLY A CA 1
ATOM 1481 C C . GLY A 1 175 ? 9.621 -9.942 -12.625 1.00 84.44 175 GLY A C 1
ATOM 1482 O O . GLY A 1 175 ? 10.093 -10.939 -12.075 1.00 84.44 175 GLY A O 1
ATOM 1483 N N . VAL A 1 176 ? 9.596 -8.745 -12.026 1.00 88.31 176 VAL A N 1
ATOM 1484 C CA . VAL A 1 176 ? 10.088 -8.516 -10.660 1.00 88.31 176 VAL A CA 1
ATOM 1485 C C . VAL A 1 176 ? 9.185 -9.241 -9.659 1.00 88.31 176 VAL A C 1
ATOM 1487 O O . VAL A 1 176 ? 7.960 -9.071 -9.653 1.00 88.31 176 VAL A O 1
ATOM 1490 N N . LYS A 1 177 ? 9.791 -10.070 -8.806 1.00 86.88 177 LYS A N 1
ATOM 1491 C CA . LYS A 1 177 ? 9.076 -10.885 -7.815 1.00 86.88 177 LYS A CA 1
ATOM 1492 C C . LYS A 1 177 ? 9.101 -10.233 -6.436 1.00 86.88 177 LYS A C 1
ATOM 1494 O O . LYS A 1 177 ? 9.790 -9.243 -6.205 1.00 86.88 177 LYS A O 1
ATOM 1499 N N . ASP A 1 178 ? 8.315 -10.802 -5.531 1.00 87.69 178 ASP A N 1
ATOM 1500 C CA . ASP A 1 178 ? 8.373 -10.437 -4.119 1.00 87.69 178 ASP A CA 1
ATOM 1501 C C . ASP A 1 178 ? 9.753 -10.766 -3.542 1.00 87.69 178 ASP A C 1
ATOM 1503 O O . ASP A 1 178 ? 10.425 -11.692 -4.005 1.00 87.69 178 ASP A O 1
ATOM 1507 N N . SER A 1 179 ? 10.170 -9.972 -2.559 1.00 88.94 179 SER A N 1
ATOM 1508 C CA . SER A 1 179 ? 11.474 -10.049 -1.892 1.00 88.94 179 SER A CA 1
ATOM 1509 C C . SER A 1 179 ? 12.679 -9.724 -2.784 1.00 88.94 179 SER A C 1
ATOM 1511 O O . SER A 1 179 ? 13.817 -9.950 -2.381 1.00 88.94 179 SER A O 1
ATOM 1513 N N . TYR A 1 180 ? 12.464 -9.179 -3.986 1.00 94.06 180 TYR A N 1
ATOM 1514 C CA . TYR A 1 180 ? 13.564 -8.656 -4.798 1.00 94.06 180 TYR A CA 1
ATOM 1515 C C . TYR A 1 180 ? 14.134 -7.381 -4.173 1.00 94.06 180 TYR A C 1
ATOM 1517 O O . TYR A 1 180 ? 13.412 -6.576 -3.579 1.00 94.06 180 TYR A O 1
ATOM 1525 N N . ILE A 1 181 ? 15.432 -7.178 -4.370 1.00 94.31 181 ILE A N 1
ATOM 1526 C CA . ILE A 1 181 ? 16.114 -5.929 -4.058 1.00 94.31 181 ILE A CA 1
ATOM 1527 C C . ILE A 1 181 ? 16.053 -5.037 -5.292 1.00 94.31 181 ILE A C 1
ATOM 1529 O O . ILE A 1 181 ? 16.511 -5.422 -6.368 1.00 94.31 181 ILE A O 1
ATOM 1533 N N . ILE A 1 182 ? 15.524 -3.827 -5.128 1.00 95.56 182 ILE A N 1
ATOM 1534 C CA . ILE A 1 182 ? 15.684 -2.740 -6.087 1.00 95.56 182 ILE A CA 1
ATOM 1535 C C . ILE A 1 182 ? 16.891 -1.909 -5.657 1.00 95.56 182 ILE A C 1
ATOM 1537 O O . ILE A 1 182 ? 16.859 -1.167 -4.675 1.00 95.56 182 ILE A O 1
ATOM 1541 N N . TYR A 1 183 ? 17.962 -2.026 -6.426 1.00 94.75 183 TYR A N 1
ATOM 1542 C CA . TYR A 1 183 ? 19.150 -1.208 -6.309 1.00 94.75 183 TYR A CA 1
ATOM 1543 C C . TYR A 1 183 ? 18.993 0.099 -7.082 1.00 94.75 183 TYR A C 1
ATOM 1545 O O . TYR A 1 183 ? 18.768 0.112 -8.296 1.00 94.75 183 TYR A O 1
ATOM 1553 N N . ILE A 1 184 ? 19.137 1.205 -6.360 1.00 93.88 184 ILE A N 1
ATOM 1554 C CA . ILE A 1 184 ? 19.107 2.559 -6.888 1.00 93.88 184 ILE A CA 1
ATOM 1555 C C . ILE A 1 184 ? 20.535 3.035 -7.131 1.00 93.88 184 ILE A C 1
ATOM 1557 O O . ILE A 1 184 ? 21.356 3.131 -6.217 1.00 93.88 184 ILE A O 1
ATOM 1561 N N . HIS A 1 185 ? 20.806 3.373 -8.385 1.00 91.44 185 HIS A N 1
ATOM 1562 C CA . HIS A 1 185 ? 22.042 3.991 -8.823 1.00 91.44 185 HIS A CA 1
ATOM 1563 C C . HIS A 1 185 ? 21.780 5.443 -9.226 1.00 91.44 185 HIS A C 1
ATOM 1565 O O . HIS A 1 185 ? 21.188 5.709 -10.277 1.00 91.44 185 HIS A O 1
ATOM 1571 N N . GLU A 1 186 ? 22.227 6.382 -8.398 1.00 88.44 186 GLU A N 1
ATOM 1572 C CA . GLU A 1 186 ? 22.152 7.808 -8.703 1.00 88.44 186 GLU A CA 1
ATOM 1573 C C . GLU A 1 186 ? 23.219 8.220 -9.731 1.00 88.44 186 GLU A C 1
ATOM 1575 O O . GLU A 1 186 ? 24.414 8.029 -9.515 1.00 88.44 186 GLU A O 1
ATOM 1580 N N . VAL A 1 187 ? 22.773 8.772 -10.866 1.00 84.12 187 VAL A N 1
ATOM 1581 C CA . VAL A 1 187 ? 23.607 9.098 -12.042 1.00 84.12 187 VAL A CA 1
ATOM 1582 C C . VAL A 1 187 ? 24.181 10.512 -11.973 1.00 84.12 187 VAL A C 1
ATOM 1584 O O . VAL A 1 187 ? 25.174 10.800 -12.635 1.00 84.12 187 VAL A O 1
ATOM 1587 N N . ASN A 1 188 ? 23.561 11.406 -11.199 1.00 73.19 188 ASN A N 1
ATOM 1588 C CA . ASN A 1 188 ? 23.984 12.799 -11.111 1.00 73.19 188 ASN A CA 1
ATOM 1589 C C . ASN A 1 188 ? 23.943 13.297 -9.657 1.00 73.19 188 ASN A C 1
ATOM 1591 O O . ASN A 1 188 ? 22.919 13.842 -9.235 1.00 73.19 188 ASN A O 1
ATOM 1595 N N . PRO A 1 189 ? 25.039 13.137 -8.892 1.00 62.25 189 PRO A N 1
ATOM 1596 C CA . PRO A 1 189 ? 25.170 13.686 -7.548 1.00 62.25 189 PRO A CA 1
ATOM 1597 C C . PRO A 1 189 ? 25.455 15.194 -7.638 1.00 62.25 189 PRO A C 1
ATOM 1599 O O . PRO A 1 189 ? 26.495 15.678 -7.206 1.00 62.25 189 PRO A O 1
ATOM 1602 N N . ALA A 1 190 ? 24.544 15.968 -8.236 1.00 55.41 190 ALA A N 1
ATOM 1603 C CA . ALA A 1 190 ? 24.677 17.427 -8.328 1.00 55.41 190 ALA A CA 1
ATOM 1604 C C . ALA A 1 190 ? 24.697 18.099 -6.938 1.00 55.41 190 ALA A C 1
ATOM 1606 O O . ALA A 1 190 ? 25.110 19.247 -6.803 1.00 55.41 190 ALA A O 1
ATOM 1607 N N . PHE A 1 191 ? 24.301 17.357 -5.902 1.00 54.28 191 PHE A N 1
ATOM 1608 C CA . PHE A 1 191 ? 24.448 17.715 -4.503 1.00 54.28 191 PHE A CA 1
ATOM 1609 C C . PHE A 1 191 ? 25.365 16.692 -3.827 1.00 54.28 191 PHE A C 1
ATOM 1611 O O . PHE A 1 191 ? 24.899 15.691 -3.284 1.00 54.28 191 PHE A O 1
ATOM 1618 N N . HIS A 1 192 ? 26.675 16.944 -3.847 1.00 51.66 192 HIS A N 1
ATOM 1619 C CA . HIS A 1 192 ? 27.629 16.328 -2.918 1.00 51.66 192 HIS A CA 1
ATOM 1620 C C . HIS A 1 192 ? 27.355 16.858 -1.499 1.00 51.66 192 HIS A C 1
ATOM 1622 O O . HIS A 1 192 ? 28.140 17.598 -0.918 1.00 51.66 192 HIS A O 1
ATOM 1628 N N . ASN A 1 193 ? 26.201 16.511 -0.930 1.00 53.81 193 ASN A N 1
ATOM 1629 C CA . ASN A 1 193 ? 25.970 16.645 0.503 1.00 53.81 193 ASN A CA 1
ATOM 1630 C C . ASN A 1 193 ? 26.477 15.365 1.165 1.00 53.81 193 ASN A C 1
ATOM 1632 O O . ASN A 1 193 ? 25.691 14.593 1.715 1.00 53.81 193 ASN A O 1
ATOM 1636 N N . ASP A 1 194 ? 27.790 15.124 1.084 1.00 55.00 194 ASP A N 1
ATOM 1637 C CA . ASP A 1 194 ? 28.448 13.986 1.740 1.00 55.00 194 ASP A CA 1
ATOM 1638 C C . ASP A 1 194 ? 28.077 13.920 3.236 1.00 55.00 194 ASP A C 1
ATOM 1640 O O . ASP A 1 194 ? 28.052 12.839 3.818 1.00 55.00 194 ASP A O 1
ATOM 1644 N N . ASP A 1 195 ? 27.708 15.048 3.844 1.00 55.53 195 ASP A N 1
ATOM 1645 C CA . ASP A 1 195 ? 27.261 15.139 5.234 1.00 55.53 195 ASP A CA 1
ATOM 1646 C C . ASP A 1 195 ? 25.845 14.576 5.483 1.00 55.53 195 ASP A C 1
ATOM 1648 O O . ASP A 1 195 ? 25.597 14.012 6.545 1.00 55.53 195 ASP A O 1
ATOM 1652 N N . ILE A 1 196 ? 24.915 14.652 4.517 1.00 60.62 196 ILE A N 1
ATOM 1653 C CA . ILE A 1 196 ? 23.569 14.044 4.636 1.00 60.62 196 ILE A CA 1
ATOM 1654 C C . ILE A 1 196 ? 23.637 12.528 4.442 1.00 60.62 196 ILE A C 1
ATOM 1656 O O . ILE A 1 196 ? 22.973 11.776 5.155 1.00 60.62 196 ILE A O 1
ATOM 1660 N N . TYR A 1 197 ? 24.432 12.070 3.473 1.00 58.44 197 TYR A N 1
ATOM 1661 C CA . TYR A 1 197 ? 24.515 10.649 3.117 1.00 58.44 197 TYR A CA 1
ATOM 1662 C C . TYR A 1 197 ? 25.330 9.824 4.121 1.00 58.44 197 TYR A C 1
ATOM 1664 O O . TYR A 1 197 ? 25.189 8.605 4.161 1.00 58.44 197 TYR A O 1
ATOM 1672 N N . ASN A 1 198 ? 26.128 10.495 4.956 1.00 59.72 198 ASN A N 1
ATOM 1673 C CA . ASN A 1 198 ? 26.912 9.900 6.036 1.00 59.72 198 ASN A CA 1
ATOM 1674 C C . ASN A 1 198 ? 26.437 10.357 7.429 1.00 59.72 198 ASN A C 1
ATOM 1676 O O . ASN A 1 198 ? 27.206 10.299 8.384 1.00 59.72 198 ASN A O 1
ATOM 1680 N N . ILE A 1 199 ? 25.195 10.838 7.568 1.00 60.22 199 ILE A N 1
ATOM 1681 C CA . ILE A 1 199 ? 24.668 11.294 8.868 1.00 60.22 199 ILE A CA 1
ATOM 1682 C C . ILE A 1 199 ? 24.613 10.162 9.908 1.00 60.22 199 ILE A C 1
ATOM 1684 O O . ILE A 1 199 ? 24.724 10.412 11.105 1.00 60.22 199 ILE A O 1
ATOM 1688 N N . ASP A 1 200 ? 24.495 8.923 9.424 1.00 59.44 200 ASP A N 1
ATOM 1689 C CA . ASP A 1 200 ? 24.481 7.699 10.225 1.00 59.44 200 ASP A CA 1
ATOM 1690 C C . ASP A 1 200 ? 25.916 7.207 10.567 1.00 59.44 200 ASP A C 1
ATOM 1692 O O . ASP A 1 200 ? 26.074 6.198 11.252 1.00 59.44 200 ASP A O 1
ATOM 1696 N N . ASP A 1 201 ? 26.982 7.892 10.113 1.00 68.00 201 ASP A N 1
ATOM 1697 C CA . ASP A 1 201 ? 28.367 7.569 10.490 1.00 68.00 201 ASP A CA 1
ATOM 1698 C C . ASP A 1 201 ? 28.713 8.191 11.854 1.00 68.00 201 ASP A C 1
ATOM 1700 O O . ASP A 1 201 ? 29.120 9.356 11.943 1.00 68.00 201 ASP A O 1
ATOM 1704 N N . ASP A 1 202 ? 28.664 7.384 12.917 1.00 68.56 202 ASP A N 1
ATOM 1705 C CA . ASP A 1 202 ? 28.945 7.805 14.302 1.00 68.56 202 ASP A CA 1
ATOM 1706 C C . ASP A 1 202 ? 30.249 8.613 14.457 1.00 68.56 202 ASP A C 1
ATOM 1708 O O . ASP A 1 202 ? 30.310 9.599 15.194 1.00 68.56 202 ASP A O 1
ATOM 1712 N N . LYS A 1 203 ? 31.302 8.237 13.717 1.00 72.19 203 LYS A N 1
ATOM 1713 C CA . LYS A 1 203 ? 32.614 8.912 13.749 1.00 72.19 203 LYS A CA 1
ATOM 1714 C C . LYS A 1 203 ? 32.583 10.319 13.146 1.00 72.19 203 LYS A C 1
ATOM 1716 O O . LYS A 1 203 ? 33.287 11.206 13.621 1.00 72.19 203 LYS A O 1
ATOM 1721 N N . LYS A 1 204 ? 31.799 10.538 12.086 1.00 67.31 204 LYS A N 1
ATOM 1722 C CA . LYS A 1 204 ? 31.628 11.872 11.487 1.00 67.31 204 LYS A CA 1
ATOM 1723 C C . LYS A 1 204 ? 30.685 12.719 12.329 1.00 67.31 204 LYS A C 1
ATOM 1725 O O . LYS A 1 204 ? 30.960 13.900 12.527 1.00 67.31 204 LYS A O 1
ATOM 1730 N N . LEU A 1 205 ? 29.641 12.107 12.886 1.00 69.25 205 LEU A N 1
ATOM 1731 C CA . LEU A 1 205 ? 28.738 12.768 13.821 1.00 69.25 205 LEU A CA 1
ATOM 1732 C C . LEU A 1 205 ? 29.491 13.280 15.057 1.00 69.25 205 LEU A C 1
ATOM 1734 O O . LEU A 1 205 ? 29.242 14.394 15.510 1.00 69.25 205 LEU A O 1
ATOM 1738 N N . GLU A 1 206 ? 30.468 12.516 15.554 1.00 73.38 206 GLU A N 1
ATOM 1739 C CA . GLU A 1 206 ? 31.359 12.947 16.632 1.00 73.38 206 GLU A CA 1
ATOM 1740 C C . GLU A 1 206 ? 32.176 14.195 16.275 1.00 73.38 206 GLU A C 1
ATOM 1742 O O . GLU A 1 206 ? 32.223 15.139 17.064 1.00 73.38 206 GLU A O 1
ATOM 1747 N N . ASN A 1 207 ? 32.724 14.259 15.060 1.00 72.75 207 ASN A N 1
ATOM 1748 C CA . ASN A 1 207 ? 33.443 15.441 14.579 1.00 72.75 207 ASN A CA 1
ATOM 1749 C C . ASN A 1 207 ? 32.531 16.668 14.436 1.00 72.75 207 ASN A C 1
ATOM 1751 O O . ASN A 1 207 ? 32.998 17.790 14.610 1.00 72.75 207 ASN A O 1
ATOM 1755 N N . LEU A 1 208 ? 31.237 16.473 14.166 1.00 72.25 208 LEU A N 1
ATOM 1756 C CA . LEU A 1 208 ? 30.235 17.536 14.018 1.00 72.25 208 LEU A CA 1
ATOM 1757 C C . LEU A 1 208 ? 29.507 17.879 15.331 1.00 72.25 208 LEU A C 1
ATOM 1759 O O . LEU A 1 208 ? 28.677 18.788 15.340 1.00 72.25 208 LEU A O 1
ATOM 1763 N N . LYS A 1 209 ? 29.840 17.229 16.461 1.00 71.69 209 LYS A N 1
ATOM 1764 C CA . LYS A 1 209 ? 29.239 17.521 17.782 1.00 71.69 209 LYS A CA 1
ATOM 1765 C C . LYS A 1 209 ? 29.332 19.000 18.160 1.00 71.69 209 LYS A C 1
ATOM 1767 O O . LYS A 1 209 ? 28.426 19.509 18.802 1.00 71.69 209 LYS A O 1
ATOM 1772 N N . HIS A 1 210 ? 30.381 19.701 17.734 1.00 73.38 210 HIS A N 1
ATOM 1773 C CA . HIS A 1 210 ? 30.564 21.129 18.012 1.00 73.38 210 HIS A CA 1
ATOM 1774 C C . HIS A 1 210 ? 29.545 22.045 17.301 1.00 73.38 210 HIS A C 1
ATOM 1776 O O . HIS A 1 210 ? 29.347 23.175 17.734 1.00 73.38 210 HIS A O 1
ATOM 1782 N N . LEU A 1 211 ? 28.888 21.574 16.231 1.00 76.00 211 LEU A N 1
ATOM 1783 C CA . LEU A 1 211 ? 27.801 22.286 15.540 1.00 76.00 211 LEU A CA 1
ATOM 1784 C C . LEU A 1 211 ? 26.429 22.000 16.161 1.00 76.00 211 LEU A C 1
ATOM 1786 O O . LEU A 1 211 ? 25.444 22.665 15.830 1.00 76.00 211 LEU A O 1
ATOM 1790 N N . LYS A 1 212 ? 26.342 21.005 17.051 1.00 73.38 212 LYS A N 1
ATOM 1791 C CA . LYS A 1 212 ? 25.113 20.685 17.766 1.00 73.38 212 LYS A CA 1
ATOM 1792 C C . LYS A 1 212 ? 24.820 21.822 18.739 1.00 73.38 212 LYS A C 1
ATOM 1794 O O . LYS A 1 212 ? 25.516 22.009 19.731 1.00 73.38 212 LYS A O 1
ATOM 1799 N N . TYR A 1 213 ? 23.762 22.572 18.461 1.00 80.06 213 TYR A N 1
ATOM 1800 C CA . TYR A 1 213 ? 23.241 23.534 19.419 1.00 80.06 213 TYR A CA 1
ATOM 1801 C C . TYR A 1 213 ? 22.656 22.783 20.621 1.00 80.06 213 TYR A C 1
ATOM 1803 O O . TYR A 1 213 ? 21.646 22.086 20.498 1.00 80.06 213 TYR A O 1
ATOM 1811 N N . GLU A 1 214 ? 23.288 22.931 21.780 1.00 77.69 214 GLU A N 1
ATOM 1812 C CA . GLU A 1 214 ? 22.743 22.498 23.061 1.00 77.69 214 GLU A CA 1
ATOM 1813 C C . GLU A 1 214 ? 22.242 23.729 23.812 1.00 77.69 214 GLU A C 1
ATOM 1815 O O . GLU A 1 214 ? 22.983 24.667 24.099 1.00 77.69 214 GLU A O 1
ATOM 1820 N N . ILE A 1 215 ? 20.939 23.752 24.070 1.00 84.69 215 ILE A N 1
ATOM 1821 C CA . ILE A 1 215 ? 20.324 24.794 24.879 1.00 84.69 215 ILE A CA 1
ATOM 1822 C C . ILE A 1 215 ? 20.674 24.564 26.348 1.00 84.69 215 ILE A C 1
ATOM 1824 O O . ILE A 1 215 ? 20.530 23.453 26.854 1.00 84.69 215 ILE A O 1
ATOM 1828 N N . ASN A 1 216 ? 21.093 25.625 27.036 1.00 89.38 216 ASN A N 1
ATOM 1829 C CA . ASN A 1 216 ? 21.341 25.576 28.473 1.00 89.38 21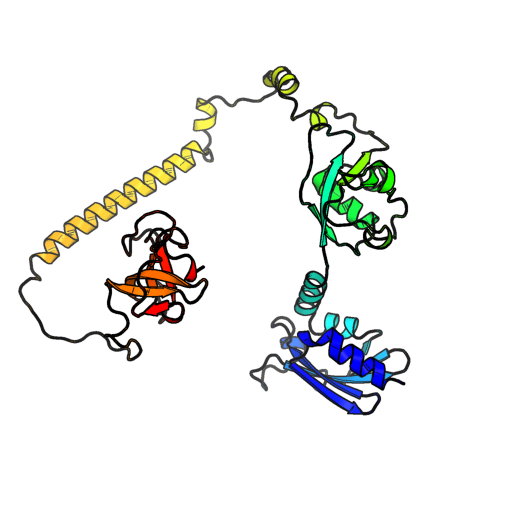6 ASN A CA 1
ATOM 1830 C C . ASN A 1 216 ? 20.061 25.212 29.233 1.00 89.38 216 ASN A C 1
ATOM 1832 O O . ASN A 1 216 ? 18.973 25.681 28.889 1.00 89.38 216 ASN A O 1
ATOM 1836 N N . ASP A 1 217 ? 20.195 24.434 30.307 1.00 86.44 217 ASP A N 1
ATOM 1837 C CA . ASP A 1 217 ? 19.058 23.979 31.118 1.00 86.44 217 ASP A CA 1
ATOM 1838 C C . ASP A 1 217 ? 18.198 25.138 31.633 1.00 86.44 217 ASP A C 1
ATOM 1840 O O . ASP A 1 217 ? 16.971 25.087 31.545 1.00 86.44 217 ASP A O 1
ATOM 1844 N N . GLU A 1 218 ? 18.833 26.223 32.083 1.00 85.12 218 GLU A N 1
ATOM 1845 C CA . GLU A 1 218 ? 18.136 27.426 32.548 1.00 85.12 218 GLU A CA 1
ATOM 1846 C C . GLU A 1 218 ? 17.277 28.065 31.449 1.00 85.12 218 GLU A C 1
ATOM 1848 O O . GLU A 1 218 ? 16.162 28.524 31.701 1.00 85.12 218 GLU A O 1
ATOM 1853 N N . ASP A 1 219 ? 17.781 28.092 30.215 1.00 85.38 219 ASP A N 1
ATOM 1854 C CA . ASP A 1 219 ? 17.068 28.665 29.076 1.00 85.38 219 ASP A CA 1
ATOM 1855 C C . ASP A 1 219 ? 15.981 27.720 28.557 1.00 85.38 219 ASP A C 1
ATOM 1857 O O . ASP A 1 219 ? 14.925 28.176 28.109 1.00 85.38 219 ASP A O 1
ATOM 1861 N N . TYR A 1 220 ? 16.186 26.406 28.673 1.00 85.88 220 TYR A N 1
ATOM 1862 C CA . TYR A 1 220 ? 15.172 25.394 28.389 1.00 85.88 220 TYR A CA 1
ATOM 1863 C C . TYR A 1 220 ? 13.999 25.473 29.378 1.00 85.88 220 TYR A C 1
ATOM 1865 O O . TYR A 1 220 ? 12.835 25.406 28.974 1.00 85.88 220 TYR A O 1
ATOM 1873 N N . ASP A 1 221 ? 14.283 25.684 30.665 1.00 84.62 221 ASP A N 1
ATOM 1874 C CA . ASP A 1 221 ? 13.273 25.773 31.722 1.00 84.62 221 ASP A CA 1
ATOM 1875 C C . ASP A 1 221 ? 12.473 27.087 31.663 1.00 84.62 221 ASP A C 1
ATOM 1877 O O . ASP A 1 221 ? 11.292 27.125 32.033 1.00 84.62 221 ASP A O 1
ATOM 1881 N N . LYS A 1 222 ? 13.049 28.165 31.111 1.00 89.25 222 LYS A N 1
ATOM 1882 C CA . LYS A 1 222 ? 12.316 29.414 30.828 1.00 89.25 222 LYS A CA 1
ATOM 1883 C C . LYS A 1 222 ? 11.232 29.225 29.763 1.00 89.25 222 LYS A C 1
ATOM 1885 O O . LYS A 1 222 ? 10.177 29.856 29.865 1.00 89.25 222 LYS A O 1
ATOM 1890 N N . ARG A 1 223 ? 11.409 28.317 28.794 1.00 86.06 223 ARG A N 1
ATOM 1891 C CA . ARG A 1 223 ? 10.440 28.114 27.699 1.00 86.06 223 ARG A CA 1
ATOM 1892 C C . ARG A 1 223 ? 9.086 27.620 28.221 1.00 86.06 223 ARG A C 1
ATOM 1894 O O . ARG A 1 223 ? 9.053 26.702 29.041 1.00 86.06 223 ARG A O 1
ATOM 1901 N N . PRO A 1 224 ? 7.954 28.235 27.835 1.00 79.50 224 PRO A N 1
ATOM 1902 C CA . PRO A 1 224 ? 6.628 27.861 28.340 1.00 79.50 224 PRO A CA 1
ATOM 1903 C C . PRO A 1 224 ? 6.117 26.520 27.783 1.00 79.50 224 PRO A C 1
ATOM 1905 O O . PRO A 1 224 ? 5.297 25.863 28.425 1.00 79.50 224 PRO A O 1
ATOM 1908 N N . ASP A 1 225 ? 6.628 26.113 26.626 1.00 81.62 225 ASP A N 1
ATOM 1909 C CA . ASP A 1 225 ? 6.270 24.945 25.818 1.00 81.62 225 ASP A CA 1
ATOM 1910 C C . ASP A 1 225 ? 7.296 23.798 25.920 1.00 81.62 225 ASP A C 1
ATOM 1912 O O . ASP A 1 225 ? 7.308 22.883 25.099 1.00 81.62 225 ASP A O 1
ATOM 1916 N N . SER A 1 226 ? 8.157 23.810 26.944 1.00 86.62 226 SER A N 1
ATOM 1917 C CA . SER A 1 226 ? 9.148 22.752 27.139 1.00 86.62 226 SER A CA 1
ATOM 1918 C C . SER A 1 226 ? 8.516 21.428 27.584 1.00 86.62 226 SER A C 1
ATOM 1920 O O . SER A 1 226 ? 7.542 21.386 28.347 1.00 86.62 226 SER A O 1
ATOM 1922 N N . PHE A 1 227 ? 9.117 20.311 27.161 1.00 81.38 227 PHE A N 1
ATOM 1923 C CA . PHE A 1 227 ? 8.660 18.971 27.542 1.00 81.38 227 PHE A CA 1
ATOM 1924 C C . PHE A 1 227 ? 8.705 18.766 29.064 1.00 81.38 227 PHE A C 1
ATOM 1926 O O . PHE A 1 227 ? 7.807 18.152 29.636 1.00 81.38 227 PHE A O 1
ATOM 1933 N N . ARG A 1 228 ? 9.693 19.358 29.753 1.00 84.94 228 ARG A N 1
ATOM 1934 C CA . ARG A 1 228 ? 9.773 19.359 31.226 1.00 84.94 228 ARG A CA 1
ATOM 1935 C C . ARG A 1 228 ? 8.532 19.987 31.865 1.00 84.94 228 ARG A C 1
ATOM 1937 O O . ARG A 1 228 ? 7.942 19.366 32.749 1.00 84.94 228 ARG A O 1
ATOM 1944 N N . LYS A 1 229 ? 8.078 21.155 31.387 1.00 86.06 229 LYS A N 1
ATOM 1945 C CA . LYS A 1 229 ? 6.837 21.791 31.871 1.00 86.06 229 LYS A CA 1
ATOM 1946 C C . LYS A 1 229 ? 5.594 20.979 31.525 1.00 86.06 229 LYS A C 1
ATOM 1948 O O . LYS A 1 229 ? 4.675 20.908 32.338 1.00 86.06 229 LYS A O 1
ATOM 1953 N N . PHE A 1 230 ? 5.560 20.343 30.357 1.00 82.88 230 PHE A N 1
ATOM 1954 C CA . PHE A 1 230 ? 4.475 19.434 29.983 1.00 82.88 230 PHE A CA 1
ATOM 1955 C C . PHE A 1 230 ? 4.379 18.233 30.940 1.00 82.88 230 PHE A C 1
ATOM 1957 O O . PHE A 1 230 ? 3.318 17.983 31.512 1.00 82.88 230 PHE A O 1
ATOM 1964 N N . ILE A 1 231 ? 5.497 17.551 31.209 1.00 85.69 231 ILE A N 1
ATOM 1965 C CA . ILE A 1 231 ? 5.560 16.439 32.168 1.00 85.69 231 ILE A CA 1
ATOM 1966 C C . ILE A 1 231 ? 5.226 16.905 33.590 1.00 85.69 231 ILE A C 1
ATOM 1968 O O . ILE A 1 231 ? 4.509 16.210 34.310 1.00 85.69 231 ILE A O 1
ATOM 1972 N N . GLN A 1 232 ? 5.688 18.090 33.999 1.00 85.75 232 GLN A N 1
ATOM 1973 C CA . GLN A 1 232 ? 5.346 18.673 35.297 1.00 85.75 232 GLN A CA 1
ATOM 1974 C C . GLN A 1 232 ? 3.835 18.906 35.432 1.00 85.75 232 GLN A C 1
ATOM 1976 O O . GLN A 1 232 ? 3.260 18.530 36.453 1.00 85.75 232 GLN A O 1
ATOM 1981 N N . LYS A 1 233 ? 3.175 19.438 34.392 1.00 85.56 233 LYS A N 1
ATOM 1982 C CA . LYS A 1 233 ? 1.713 19.611 34.354 1.00 85.56 233 LYS A CA 1
ATOM 1983 C C . LYS A 1 233 ? 0.975 18.276 34.430 1.00 85.56 233 LYS A C 1
ATOM 1985 O O . LYS A 1 233 ? 0.025 18.169 35.200 1.00 85.56 233 LYS A O 1
ATOM 1990 N N . ILE A 1 234 ? 1.428 17.252 33.701 1.00 84.56 234 ILE A N 1
ATOM 1991 C CA . ILE A 1 234 ? 0.839 15.905 33.779 1.00 84.56 234 ILE A CA 1
ATOM 1992 C C . ILE A 1 234 ? 0.947 15.361 35.205 1.00 84.56 234 ILE A C 1
ATOM 1994 O O . ILE A 1 234 ? -0.066 14.980 35.788 1.00 84.56 234 ILE A O 1
ATOM 1998 N N . ARG A 1 235 ? 2.138 15.398 35.811 1.00 84.62 235 ARG A N 1
ATOM 1999 C CA . ARG A 1 235 ? 2.354 14.915 37.185 1.00 84.62 235 ARG A CA 1
ATOM 2000 C C . ARG A 1 235 ? 1.531 15.690 38.210 1.00 84.62 235 ARG A C 1
ATOM 2002 O O . ARG A 1 235 ? 1.021 15.104 39.158 1.00 84.62 235 ARG A O 1
ATOM 2009 N N . GLN A 1 236 ? 1.390 17.001 38.034 1.00 82.81 236 GLN A N 1
ATOM 2010 C CA . GLN A 1 236 ? 0.576 17.830 38.918 1.00 82.81 236 GLN A CA 1
ATOM 2011 C C . GLN A 1 236 ? -0.918 17.527 38.753 1.00 82.81 236 GLN A C 1
ATOM 2013 O O . GLN A 1 236 ? -1.625 17.438 39.750 1.00 82.81 236 GLN A O 1
ATOM 2018 N N . SER A 1 237 ? -1.388 17.281 37.525 1.00 78.06 237 SER A N 1
ATOM 2019 C CA . SER A 1 237 ? -2.767 16.847 37.272 1.00 78.06 237 SER A CA 1
ATOM 2020 C C . SER A 1 237 ? -3.070 15.469 37.870 1.00 78.06 237 SER A C 1
ATOM 2022 O O . SER A 1 237 ? -4.135 15.290 38.447 1.00 78.06 237 SER A O 1
ATOM 2024 N N . GLN A 1 238 ? -2.115 14.535 37.820 1.00 78.50 238 GLN A N 1
ATOM 2025 C CA . GLN A 1 238 ? -2.230 13.214 38.444 1.00 78.50 238 GLN A CA 1
ATOM 2026 C C . GLN A 1 238 ? -2.288 13.324 39.969 1.00 78.50 238 GLN A C 1
ATOM 2028 O O . GLN A 1 238 ? -3.223 12.818 40.574 1.00 78.50 238 GLN A O 1
ATOM 2033 N N . LYS A 1 239 ? -1.376 14.089 40.584 1.00 78.50 239 LYS A N 1
ATOM 2034 C CA . LYS A 1 239 ? -1.398 14.338 42.036 1.00 78.50 239 LYS A CA 1
ATOM 2035 C C . LYS A 1 239 ? -2.667 15.053 42.502 1.00 78.50 239 LYS A C 1
ATOM 2037 O O . LYS A 1 239 ? -3.115 14.833 43.622 1.00 78.50 239 LYS A O 1
ATOM 2042 N N . ASN A 1 240 ? -3.229 15.936 41.679 1.00 75.50 240 ASN A N 1
ATOM 2043 C CA . ASN A 1 240 ? -4.487 16.608 41.995 1.00 75.50 240 ASN A CA 1
ATOM 2044 C C . ASN A 1 240 ? -5.686 15.658 41.858 1.00 75.50 240 ASN A C 1
ATOM 2046 O O . ASN A 1 240 ? -6.579 15.719 42.694 1.00 75.50 240 ASN A O 1
ATOM 2050 N N . ALA A 1 241 ? -5.684 14.764 40.864 1.00 70.06 241 ALA A N 1
ATOM 2051 C CA . ALA A 1 241 ? -6.696 13.719 40.720 1.00 70.06 241 ALA A CA 1
ATOM 2052 C C . ALA A 1 241 ? -6.650 12.721 41.889 1.00 70.06 241 ALA A C 1
ATOM 2054 O O . ALA A 1 241 ? -7.683 12.449 42.481 1.00 70.06 241 ALA A O 1
ATOM 2055 N N . GLU A 1 242 ? -5.457 12.284 42.304 1.00 68.69 242 GLU A N 1
ATOM 2056 C CA . GLU A 1 242 ? -5.265 11.410 43.473 1.00 68.69 242 GLU A CA 1
ATOM 2057 C C . GLU A 1 242 ? -5.736 12.072 44.779 1.00 68.69 242 GLU A C 1
ATOM 2059 O O . GLU A 1 242 ? -6.297 11.419 45.655 1.00 68.69 242 GLU A O 1
ATOM 2064 N N . LYS A 1 243 ? -5.526 13.387 44.935 1.00 70.19 243 LYS A N 1
ATOM 2065 C CA . LYS A 1 243 ? -6.025 14.132 46.101 1.00 70.19 243 LYS A CA 1
ATOM 2066 C C . LYS A 1 243 ? -7.545 14.288 46.092 1.00 70.19 243 LYS A C 1
ATOM 2068 O O . LYS A 1 243 ? -8.143 14.164 47.154 1.00 70.19 243 LYS A O 1
ATOM 2073 N N . ALA A 1 244 ? -8.147 14.545 44.931 1.00 65.12 244 ALA A N 1
ATOM 2074 C CA . ALA A 1 244 ? -9.599 14.629 44.786 1.00 65.12 244 ALA A CA 1
ATOM 2075 C C . ALA A 1 244 ? -10.265 13.265 45.040 1.00 65.12 244 ALA A C 1
ATOM 2077 O O . ALA A 1 244 ? -11.235 13.190 45.783 1.00 65.12 244 ALA A O 1
ATOM 2078 N N . GLU A 1 245 ? -9.676 12.185 44.525 1.00 58.38 245 GLU A N 1
ATOM 2079 C CA . GLU A 1 245 ? -10.139 10.809 44.735 1.00 58.38 245 GLU A CA 1
ATOM 2080 C C . GLU A 1 245 ? -10.020 10.390 46.212 1.00 58.38 245 GLU A C 1
ATOM 2082 O O . GLU A 1 245 ? -10.921 9.763 46.760 1.00 58.38 245 GLU A O 1
ATOM 2087 N N . ASN A 1 246 ? -8.957 10.806 46.911 1.00 57.72 246 ASN A N 1
ATOM 2088 C CA . ASN A 1 246 ? -8.816 10.559 48.350 1.00 57.72 246 ASN A CA 1
ATOM 2089 C C . ASN A 1 246 ? -9.792 11.380 49.214 1.00 57.72 246 ASN A C 1
ATOM 2091 O O . ASN A 1 246 ? -10.193 10.899 50.272 1.00 57.72 246 ASN A O 1
ATOM 2095 N N . GLN A 1 247 ? -10.186 12.585 48.785 1.00 59.94 247 GLN A N 1
ATOM 2096 C CA . GLN A 1 247 ? -11.203 13.394 49.472 1.00 59.94 247 GLN A CA 1
ATOM 2097 C C . GLN A 1 247 ? -12.618 12.836 49.247 1.00 59.94 247 GLN A C 1
ATOM 2099 O O . GLN A 1 247 ? -13.353 12.663 50.217 1.00 59.94 247 GLN A O 1
ATOM 2104 N N . GLU A 1 248 ? -12.966 12.440 48.016 1.00 53.28 248 GLU A N 1
ATOM 2105 C CA . GLU A 1 248 ? -14.238 11.759 47.720 1.00 53.28 248 GLU A CA 1
ATOM 2106 C C . GLU A 1 248 ? -14.347 10.399 48.431 1.00 53.28 248 GLU A C 1
ATOM 2108 O O . GLU A 1 248 ? -15.423 10.017 48.890 1.00 53.28 248 GLU A O 1
ATOM 2113 N N . ASN A 1 249 ? -13.243 9.657 48.576 1.00 54.25 249 ASN A N 1
ATOM 2114 C CA . ASN A 1 249 ? -13.241 8.380 49.296 1.00 54.25 249 ASN A CA 1
ATOM 2115 C C . ASN A 1 249 ? -13.413 8.541 50.817 1.00 54.25 249 ASN A C 1
ATOM 2117 O O . ASN A 1 249 ? -13.977 7.646 51.446 1.00 54.25 249 ASN A O 1
ATOM 2121 N N . GLN A 1 250 ? -12.980 9.660 51.410 1.00 56.88 250 GLN A N 1
ATOM 2122 C CA . GLN A 1 250 ? -13.221 9.958 52.829 1.00 56.88 250 GLN A CA 1
ATOM 2123 C C . GLN A 1 250 ? -14.680 10.375 53.088 1.00 56.88 250 GLN A C 1
ATOM 2125 O O . GLN A 1 250 ? -15.299 9.844 54.007 1.00 56.88 250 GLN A O 1
ATOM 2130 N N . GLU A 1 251 ? -15.276 11.217 52.235 1.00 49.44 251 GLU A N 1
ATOM 2131 C CA . GLU A 1 251 ? -16.702 11.591 52.343 1.00 49.44 251 GLU A CA 1
ATOM 2132 C C . GLU A 1 251 ? -17.655 10.410 52.064 1.00 49.44 251 GLU A C 1
ATOM 2134 O O . GLU A 1 251 ? -18.742 10.315 52.641 1.00 49.44 251 GLU A O 1
ATOM 2139 N N . ASN A 1 252 ? -17.252 9.457 51.216 1.00 50.78 252 ASN A N 1
ATOM 2140 C CA . ASN A 1 252 ? -18.040 8.251 50.943 1.00 50.78 252 ASN A CA 1
ATOM 2141 C C . ASN A 1 252 ? -17.939 7.183 52.048 1.00 50.78 252 ASN A C 1
ATOM 2143 O O . ASN A 1 252 ? -18.857 6.371 52.175 1.00 50.78 252 ASN A O 1
ATOM 2147 N N . GLN A 1 253 ? -16.876 7.181 52.863 1.00 52.88 253 GLN A N 1
ATOM 2148 C CA . GLN A 1 253 ? -16.752 6.272 54.011 1.00 52.88 253 GLN A CA 1
ATOM 2149 C C . GLN A 1 253 ? -17.644 6.699 55.187 1.00 52.88 253 GLN A C 1
ATOM 2151 O O . GLN A 1 253 ? -18.301 5.842 55.776 1.00 52.88 253 GLN A O 1
ATOM 2156 N N . GLU A 1 254 ? -17.782 8.002 55.465 1.00 44.03 254 GLU A N 1
ATOM 2157 C CA . GLU A 1 254 ? -18.705 8.496 56.506 1.00 44.03 254 GLU A CA 1
ATOM 2158 C C . GLU A 1 254 ? -20.190 8.273 56.145 1.00 44.03 254 GLU A C 1
ATOM 2160 O O . GLU A 1 254 ? -21.028 8.057 57.022 1.00 44.03 254 GLU A O 1
ATOM 2165 N N . ASN A 1 255 ? -20.531 8.230 54.852 1.00 46.00 255 ASN A N 1
ATOM 2166 C CA . ASN A 1 255 ? -21.902 7.971 54.394 1.00 46.00 255 ASN A CA 1
ATOM 2167 C C . ASN A 1 255 ? -22.288 6.476 54.352 1.00 46.00 255 ASN A C 1
ATOM 2169 O O . ASN A 1 255 ? -23.479 6.157 54.312 1.00 46.00 255 ASN A O 1
ATOM 2173 N N . GLN A 1 256 ? -21.326 5.545 54.391 1.00 46.16 256 GLN A N 1
ATOM 2174 C CA . GLN A 1 256 ? -21.600 4.099 54.340 1.00 46.16 256 GLN A CA 1
ATOM 2175 C C . GLN A 1 256 ? -21.903 3.468 55.709 1.00 46.16 256 GLN A C 1
ATOM 2177 O O . GLN A 1 256 ? -22.575 2.435 55.760 1.00 46.16 256 GLN A O 1
ATOM 2182 N N . GLU A 1 257 ? -21.515 4.090 56.826 1.00 40.66 257 GLU A N 1
ATOM 2183 C CA . GLU A 1 257 ? -21.832 3.558 58.163 1.00 40.66 257 GLU A CA 1
ATOM 2184 C C . GLU A 1 257 ? -23.321 3.705 58.542 1.00 40.66 257 GLU A C 1
ATOM 2186 O O . GLU A 1 257 ? -23.834 2.918 59.338 1.00 40.66 257 GLU A O 1
ATOM 2191 N N . ASN A 1 258 ? -24.068 4.613 57.900 1.00 42.03 258 ASN A N 1
ATOM 2192 C CA . ASN A 1 258 ? -25.503 4.814 58.162 1.00 42.03 258 ASN A CA 1
ATOM 2193 C C . ASN A 1 258 ? -26.452 4.000 57.256 1.00 42.03 258 ASN A C 1
ATOM 2195 O O . ASN A 1 258 ? -27.658 3.980 57.504 1.00 42.03 258 ASN A O 1
ATOM 2199 N N . ALA A 1 259 ? -25.946 3.293 56.237 1.00 37.31 259 ALA A N 1
ATOM 2200 C CA . ALA A 1 259 ? -26.772 2.506 55.308 1.00 37.31 259 ALA A CA 1
ATOM 2201 C C . ALA A 1 259 ? -26.827 0.996 55.636 1.00 37.31 259 ALA A C 1
ATOM 2203 O O . ALA A 1 259 ? -27.676 0.273 55.109 1.00 37.31 259 ALA A O 1
ATOM 2204 N N . ASN A 1 260 ? -25.993 0.509 56.561 1.00 38.84 260 ASN A N 1
ATOM 2205 C CA . ASN A 1 260 ? -25.924 -0.905 56.951 1.00 38.84 260 ASN A CA 1
ATOM 2206 C C . ASN A 1 260 ? -26.982 -1.305 57.999 1.00 38.84 260 ASN A C 1
ATOM 2208 O O . ASN A 1 260 ? -26.668 -1.913 59.023 1.00 38.84 260 ASN A O 1
ATOM 2212 N N . LYS A 1 261 ? -28.260 -0.987 57.744 1.00 38.97 261 LYS A N 1
ATOM 2213 C CA . LYS A 1 261 ? -29.384 -1.543 58.523 1.00 38.97 261 LYS A CA 1
ATOM 2214 C C . LYS A 1 261 ? -30.550 -2.125 57.732 1.00 38.97 261 LYS A C 1
ATOM 2216 O O . LYS A 1 261 ? -31.430 -2.693 58.365 1.00 38.97 261 LYS A O 1
ATOM 2221 N N . ASN A 1 262 ? -30.540 -2.108 56.400 1.00 32.25 262 ASN A N 1
ATOM 2222 C CA . ASN A 1 262 ? -31.591 -2.767 55.619 1.00 32.25 262 ASN A CA 1
ATOM 2223 C C . ASN A 1 262 ? -31.003 -3.850 54.713 1.00 32.25 262 ASN A C 1
ATOM 2225 O O . ASN A 1 262 ? -30.663 -3.632 53.554 1.00 32.25 262 ASN A O 1
ATOM 2229 N N . ILE A 1 263 ? -30.888 -5.040 55.299 1.00 35.84 263 ILE A N 1
ATOM 2230 C CA . ILE A 1 263 ? -30.730 -6.306 54.590 1.00 35.84 263 ILE A CA 1
ATOM 2231 C C . ILE A 1 263 ? -32.011 -6.589 53.795 1.00 35.84 263 ILE A C 1
ATOM 2233 O O . ILE A 1 263 ? -33.099 -6.563 54.359 1.00 35.84 263 ILE A O 1
ATOM 2237 N N . CYS A 1 264 ? -31.804 -6.945 52.524 1.00 31.30 264 CYS A N 1
ATOM 2238 C CA . CYS A 1 264 ? -32.638 -7.791 51.669 1.00 31.30 264 CYS A CA 1
ATOM 2239 C C . CYS A 1 264 ? -34.094 -7.353 51.442 1.00 31.30 264 CYS A C 1
ATOM 2241 O O . CYS A 1 264 ? -34.949 -7.519 52.303 1.00 31.30 264 CYS A O 1
ATOM 2243 N N . ASN A 1 265 ? -34.386 -6.902 50.222 1.00 29.11 265 ASN A N 1
ATOM 2244 C CA . ASN A 1 265 ? -35.357 -7.531 49.322 1.00 29.11 265 ASN A CA 1
ATOM 2245 C C . ASN A 1 265 ? -35.175 -6.924 47.921 1.00 29.11 265 ASN A C 1
ATOM 2247 O O . ASN A 1 265 ? -34.620 -5.837 47.793 1.00 29.11 265 ASN A O 1
ATOM 2251 N N . GLY A 1 266 ? -35.519 -7.699 46.891 1.00 39.91 266 GLY A N 1
ATOM 2252 C CA . GLY A 1 266 ? -35.109 -7.487 45.504 1.00 39.91 266 GLY A CA 1
ATOM 2253 C C . GLY A 1 266 ? -35.575 -6.199 44.819 1.00 39.91 266 GLY A C 1
ATOM 2254 O O . GLY A 1 266 ? -36.190 -5.331 45.420 1.00 39.91 266 GLY A O 1
ATOM 2255 N N . GLU A 1 267 ? -35.297 -6.179 43.511 1.00 38.53 267 GLU A N 1
ATOM 2256 C CA . GLU A 1 267 ? -35.640 -5.159 42.503 1.00 38.53 267 GLU A CA 1
ATOM 2257 C C . GLU A 1 267 ? -34.558 -4.104 42.226 1.00 38.53 267 GLU A C 1
ATOM 2259 O O . GLU A 1 267 ? -34.602 -2.995 42.741 1.00 38.53 267 GLU A O 1
ATOM 2264 N N . LEU A 1 268 ? -33.632 -4.424 41.305 1.00 36.06 268 LEU A N 1
ATOM 2265 C CA . LEU A 1 268 ? -33.440 -3.605 40.094 1.00 36.06 268 LEU A CA 1
ATOM 2266 C C . LEU A 1 268 ? -32.596 -4.339 39.031 1.00 36.06 268 LEU A C 1
ATOM 2268 O O . LEU A 1 268 ? -31.385 -4.168 38.923 1.00 36.06 268 LEU A O 1
ATOM 2272 N N . CYS A 1 269 ? -33.250 -5.149 38.199 1.00 28.64 269 CYS A N 1
ATOM 2273 C CA . CYS A 1 269 ? -32.737 -5.496 36.869 1.00 28.64 269 CYS A CA 1
ATOM 2274 C C . CYS A 1 269 ? -33.898 -5.575 35.869 1.00 28.64 269 CYS A C 1
ATOM 2276 O O . CYS A 1 269 ? -34.232 -6.625 35.339 1.00 28.64 269 CYS A O 1
ATOM 2278 N N . ASN A 1 270 ? -34.527 -4.432 35.590 1.00 36.59 270 ASN A N 1
ATOM 2279 C CA . ASN A 1 270 ? -35.458 -4.325 34.467 1.00 36.59 270 ASN A CA 1
ATOM 2280 C C . ASN A 1 270 ? -34.686 -4.074 33.166 1.00 36.59 270 ASN A C 1
ATOM 2282 O O . ASN A 1 270 ? -34.657 -2.967 32.641 1.00 36.59 270 ASN A O 1
ATOM 2286 N N . SER A 1 271 ? -34.064 -5.130 32.642 1.00 33.31 271 SER A N 1
ATOM 2287 C CA . SER A 1 271 ? -33.947 -5.335 31.195 1.00 33.31 271 SER A CA 1
ATOM 2288 C C . SER A 1 271 ? -33.826 -6.838 30.915 1.00 33.31 271 SER A C 1
ATOM 2290 O O . SER A 1 271 ? -32.859 -7.494 31.289 1.00 33.31 271 SER A O 1
ATOM 2292 N N . ASN A 1 272 ? -34.865 -7.392 30.291 1.00 39.22 272 ASN A N 1
ATOM 2293 C CA . ASN A 1 272 ? -35.059 -8.812 29.983 1.00 39.22 272 ASN A CA 1
ATOM 2294 C C . ASN A 1 272 ? -34.119 -9.336 28.872 1.00 39.22 272 ASN A C 1
ATOM 2296 O O . ASN A 1 272 ? -34.601 -9.873 27.878 1.00 39.22 272 ASN A O 1
ATOM 2300 N N . LEU A 1 273 ? -32.794 -9.176 28.987 1.00 40.09 273 LEU A N 1
ATOM 2301 C CA . LEU A 1 273 ? -31.862 -9.686 27.962 1.00 40.09 273 LEU A CA 1
ATOM 2302 C C . LEU A 1 273 ? -30.597 -10.382 28.481 1.00 40.09 273 LEU A C 1
ATOM 2304 O O . LEU A 1 273 ? -29.741 -10.762 27.685 1.00 40.09 273 LEU A O 1
ATOM 2308 N N . CYS A 1 274 ? -30.471 -10.610 29.785 1.00 39.59 274 CYS A N 1
ATOM 2309 C CA . CYS A 1 274 ? -29.434 -11.482 30.321 1.00 39.59 274 CYS A CA 1
ATOM 2310 C C . CYS A 1 274 ? -30.093 -12.633 31.082 1.00 39.59 274 CYS A C 1
ATOM 2312 O O . CYS A 1 274 ? -30.753 -12.434 32.098 1.00 39.59 274 CYS A O 1
ATOM 2314 N N . ASN A 1 275 ? -29.917 -13.861 30.593 1.00 43.78 275 ASN A N 1
ATOM 2315 C CA . ASN A 1 275 ? -30.188 -15.047 31.398 1.00 43.78 275 ASN A CA 1
ATOM 2316 C C . ASN A 1 275 ? -29.237 -14.979 32.601 1.00 43.78 275 ASN A C 1
ATOM 2318 O O . ASN A 1 275 ? -28.062 -15.325 32.472 1.00 43.78 275 ASN A O 1
ATOM 2322 N N . GLY A 1 276 ? -29.723 -14.473 33.739 1.00 48.41 276 GLY A N 1
ATOM 2323 C CA . GLY A 1 276 ? -28.923 -14.183 34.936 1.00 48.41 276 GLY A CA 1
ATOM 2324 C C . GLY A 1 276 ? -28.176 -15.392 35.509 1.00 48.41 276 GLY A C 1
ATOM 2325 O O . GLY A 1 276 ? -27.247 -15.226 36.293 1.00 48.41 276 GLY A O 1
ATOM 2326 N N . GLU A 1 277 ? -28.527 -16.601 35.074 1.00 55.00 277 GLU A N 1
ATOM 2327 C CA . GLU A 1 277 ? -27.845 -17.844 35.437 1.00 55.00 277 GLU A CA 1
ATOM 2328 C C . GLU A 1 277 ? -26.677 -18.199 34.503 1.00 55.00 277 GLU A C 1
ATOM 2330 O O . GLU A 1 277 ? -25.719 -18.828 34.945 1.00 55.00 277 GLU A O 1
ATOM 2335 N N . LEU A 1 278 ? -26.711 -17.777 33.230 1.00 60.88 278 LEU A N 1
ATOM 2336 C CA . LEU A 1 278 ? -25.742 -18.217 32.217 1.00 60.88 278 LEU A CA 1
ATOM 2337 C C . LEU A 1 278 ? -24.424 -17.432 32.270 1.00 60.88 278 LEU A C 1
ATOM 2339 O O . LEU A 1 278 ? -23.372 -17.974 31.964 1.00 60.88 278 LEU A O 1
ATOM 2343 N N . TYR A 1 279 ? -24.466 -16.157 32.660 1.00 72.69 279 TYR A N 1
ATOM 2344 C CA . TYR A 1 279 ? -23.304 -15.258 32.673 1.00 72.69 279 TYR A CA 1
ATOM 2345 C C . TYR A 1 279 ? -22.893 -14.886 34.099 1.00 72.69 279 TYR A C 1
ATOM 2347 O O . TYR A 1 279 ? -22.690 -13.718 34.430 1.00 72.69 279 TYR A O 1
ATOM 2355 N N . LYS A 1 280 ? -22.784 -15.890 34.972 1.00 79.69 280 LYS A N 1
ATOM 2356 C CA . LYS A 1 280 ? -22.362 -15.684 36.358 1.00 79.69 280 LYS A CA 1
ATOM 2357 C C . LYS A 1 280 ? -20.859 -15.411 36.426 1.00 79.69 280 LYS A C 1
ATOM 2359 O O . LYS A 1 280 ? -20.057 -16.190 35.906 1.00 79.69 280 LYS A O 1
ATOM 2364 N N . VAL A 1 281 ? -20.469 -14.336 37.110 1.00 83.50 281 VAL A N 1
ATOM 2365 C CA . VAL A 1 281 ? -19.060 -14.035 37.408 1.00 83.50 281 VAL A CA 1
ATOM 2366 C C . VAL A 1 281 ? -18.417 -15.234 38.120 1.00 83.50 281 VAL A C 1
ATOM 2368 O O . VAL A 1 281 ? -18.992 -15.795 39.051 1.00 83.50 281 VAL A O 1
ATOM 2371 N N . GLY A 1 282 ? -17.239 -15.643 37.655 1.00 81.75 282 GLY A N 1
ATOM 2372 C CA . GLY A 1 282 ? -16.522 -16.848 38.076 1.00 81.75 282 GLY A CA 1
ATOM 2373 C C . GLY A 1 282 ? -16.709 -18.055 37.153 1.00 81.75 282 GLY A C 1
ATOM 2374 O O . GLY A 1 282 ? -15.970 -19.026 37.291 1.00 81.75 282 GLY A O 1
ATOM 2375 N N . SER A 1 283 ? -17.644 -18.008 36.200 1.00 85.12 283 SER A N 1
ATOM 2376 C CA . SER A 1 283 ? -17.865 -19.116 35.261 1.00 85.12 283 SER A CA 1
ATOM 2377 C C . SER A 1 283 ? -16.746 -19.224 34.225 1.00 85.12 283 SER A C 1
ATOM 2379 O O . SER A 1 283 ? -16.170 -18.217 33.799 1.00 85.12 283 SER A O 1
ATOM 2381 N N . ARG A 1 284 ? -16.466 -20.456 33.791 1.00 89.00 284 ARG A N 1
ATOM 2382 C CA . ARG A 1 284 ? -15.551 -20.738 32.682 1.00 89.00 284 ARG A CA 1
ATOM 2383 C C . ARG A 1 284 ? -16.197 -20.354 31.356 1.00 89.00 284 ARG A C 1
ATOM 2385 O O . ARG A 1 284 ? -17.398 -20.518 31.156 1.00 89.00 284 ARG A O 1
ATOM 2392 N N . CYS A 1 285 ? -15.403 -19.786 30.462 1.00 88.75 285 CYS A N 1
ATOM 2393 C CA . CYS A 1 285 ? -15.889 -19.321 29.174 1.00 88.75 285 CYS A CA 1
ATOM 2394 C C . CYS A 1 285 ? -14.802 -19.403 28.107 1.00 88.75 285 CYS A C 1
ATOM 2396 O O . CYS A 1 285 ? -13.606 -19.407 28.407 1.00 88.75 285 CYS A O 1
ATOM 2398 N N . ARG A 1 286 ? -15.239 -19.435 26.850 1.00 89.06 286 ARG A N 1
ATOM 2399 C CA . ARG A 1 286 ? -14.379 -19.263 25.682 1.00 89.06 286 ARG A CA 1
ATOM 2400 C C . ARG A 1 286 ? -14.763 -18.013 24.907 1.00 89.06 286 ARG A C 1
ATOM 2402 O O . ARG A 1 286 ? -15.933 -17.634 24.839 1.00 89.06 286 ARG A O 1
ATOM 2409 N N . ILE A 1 287 ? -13.780 -17.389 24.278 1.00 89.06 287 ILE A N 1
ATOM 2410 C CA . ILE A 1 287 ? -13.983 -16.345 23.279 1.00 89.06 287 ILE A CA 1
ATOM 2411 C C . ILE A 1 287 ? -14.120 -17.032 21.922 1.00 89.06 287 ILE A C 1
ATOM 2413 O O . ILE A 1 287 ? -13.204 -17.725 21.487 1.00 89.06 287 ILE A O 1
ATOM 2417 N N . LYS A 1 288 ? -15.227 -16.782 21.212 1.00 84.62 288 LYS A N 1
ATOM 2418 C CA . LYS A 1 288 ? -15.526 -17.416 19.909 1.00 84.62 288 LYS A CA 1
ATOM 2419 C C . LYS A 1 288 ? -14.436 -17.182 18.858 1.00 84.62 288 LYS A C 1
ATOM 2421 O O . LYS A 1 288 ? -14.239 -17.988 17.958 1.00 84.62 288 LYS A O 1
ATOM 2426 N N . ILE A 1 289 ? -13.743 -16.049 18.955 1.00 77.50 289 ILE A N 1
ATOM 2427 C CA . ILE A 1 289 ? -12.647 -15.683 18.059 1.00 77.50 289 ILE A CA 1
ATOM 2428 C C . ILE A 1 289 ? -11.332 -16.198 18.646 1.00 77.50 289 ILE A C 1
ATOM 2430 O O . ILE A 1 289 ? -10.814 -15.626 19.617 1.00 77.50 289 ILE A O 1
ATOM 2434 N N . GLY A 1 290 ? -10.790 -17.230 17.997 1.00 76.19 290 GLY A N 1
ATOM 2435 C CA . GLY A 1 290 ? -9.504 -17.843 18.331 1.00 76.19 290 GLY A CA 1
ATOM 2436 C C . GLY A 1 290 ? -9.560 -18.846 19.482 1.00 76.19 290 GLY A C 1
ATOM 2437 O O . GLY A 1 290 ? -8.515 -19.129 20.045 1.00 76.19 290 GLY A O 1
ATOM 2438 N N . ASP A 1 291 ? -10.759 -19.307 19.861 1.00 83.12 291 ASP A N 1
ATOM 2439 C CA . ASP A 1 291 ? -11.005 -20.346 20.879 1.00 83.12 291 ASP A CA 1
ATOM 2440 C C . ASP A 1 291 ? -10.255 -20.136 22.216 1.00 83.12 291 ASP A C 1
ATOM 2442 O O . ASP A 1 291 ? -9.883 -21.071 22.923 1.00 83.12 291 ASP A O 1
ATOM 2446 N N . ARG A 1 292 ? -10.044 -18.865 22.588 1.00 88.38 292 ARG A N 1
ATOM 2447 C CA . ARG A 1 292 ? -9.296 -18.469 23.792 1.00 88.38 292 ARG A CA 1
ATOM 2448 C C . ARG A 1 292 ? -10.138 -18.705 25.039 1.00 88.38 292 ARG A C 1
ATOM 2450 O O . ARG A 1 292 ? -11.239 -18.159 25.143 1.00 88.38 292 ARG A O 1
ATOM 2457 N N . ARG A 1 293 ? -9.614 -19.472 25.993 1.00 90.00 293 ARG A N 1
ATOM 2458 C CA . ARG A 1 293 ? -10.319 -19.863 27.223 1.00 90.00 293 ARG A CA 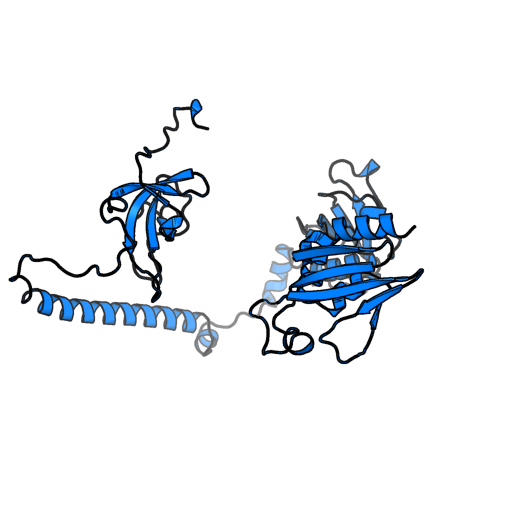1
ATOM 2459 C C . ARG A 1 293 ? -9.956 -18.960 28.402 1.00 90.00 293 ARG A C 1
ATOM 2461 O O . ARG A 1 293 ? -8.854 -18.413 28.478 1.00 90.00 293 ARG A O 1
ATOM 2468 N N . GLY A 1 294 ? -10.904 -18.787 29.317 1.00 90.88 294 GLY A N 1
ATOM 2469 C CA . GLY A 1 294 ? -10.717 -17.962 30.503 1.00 90.88 294 GLY A CA 1
ATOM 2470 C C . GLY A 1 294 ? -11.887 -18.002 31.478 1.00 90.88 294 GLY A C 1
ATOM 2471 O O . GLY A 1 294 ? -12.818 -18.803 31.366 1.00 90.88 294 GLY A O 1
ATOM 2472 N N . THR A 1 295 ? -11.836 -17.105 32.455 1.00 89.06 295 THR A N 1
ATOM 2473 C CA . THR A 1 295 ? -12.816 -16.990 33.538 1.00 89.06 295 THR A CA 1
ATOM 2474 C C . THR A 1 295 ? -13.517 -15.642 33.471 1.00 89.06 295 THR A C 1
ATOM 2476 O O . THR A 1 295 ? -12.869 -14.596 33.447 1.00 89.06 295 THR A O 1
ATOM 2479 N N . LEU A 1 296 ? -14.848 -15.646 33.477 1.00 89.00 296 LEU A N 1
ATOM 2480 C CA . LEU A 1 296 ? -15.647 -14.425 33.455 1.00 89.00 296 LEU A CA 1
ATOM 2481 C C . LEU A 1 296 ? -15.473 -13.660 34.774 1.00 89.00 296 LEU A C 1
ATOM 2483 O O . LEU A 1 296 ? -15.753 -14.195 35.844 1.00 89.00 296 LEU A O 1
ATOM 2487 N N . LYS A 1 297 ? -15.024 -12.407 34.720 1.00 85.81 297 LYS A N 1
ATOM 2488 C CA . LYS A 1 297 ? -14.783 -11.561 35.902 1.00 85.81 297 LYS A CA 1
ATOM 2489 C C . LYS A 1 297 ? -15.711 -10.354 35.995 1.00 85.81 297 LYS A C 1
ATOM 2491 O O . LYS A 1 297 ? -15.922 -9.848 37.091 1.00 85.81 297 LYS A O 1
ATOM 2496 N N . PHE A 1 298 ? -16.276 -9.904 34.878 1.00 84.69 298 PHE A N 1
ATOM 2497 C CA . PHE A 1 298 ? -17.149 -8.734 34.841 1.00 84.69 298 PHE A CA 1
ATOM 2498 C C . PHE A 1 298 ? -18.270 -8.907 33.815 1.00 84.69 298 PHE A C 1
ATOM 2500 O O . PHE A 1 298 ? -18.033 -9.423 32.724 1.00 84.69 298 PHE A O 1
ATOM 2507 N N . VAL A 1 299 ? -19.471 -8.436 34.156 1.00 84.44 299 VAL A N 1
ATOM 2508 C CA . VAL A 1 299 ? -20.620 -8.311 33.249 1.00 84.44 299 VAL A CA 1
ATOM 2509 C C . VAL A 1 299 ? -21.323 -6.998 33.573 1.00 84.44 299 VAL A C 1
ATOM 2511 O O . VAL A 1 299 ? -21.751 -6.797 34.708 1.00 84.44 299 VAL A O 1
ATOM 2514 N N . GLY A 1 300 ? -21.437 -6.095 32.603 1.00 81.25 300 GLY A N 1
ATOM 2515 C CA . GLY A 1 300 ? -22.107 -4.813 32.810 1.00 81.25 300 GLY A CA 1
ATOM 2516 C C . GLY A 1 300 ? -21.881 -3.814 31.681 1.00 81.25 300 GLY A C 1
ATOM 2517 O O . GLY A 1 300 ? -21.149 -4.075 30.728 1.00 81.25 300 GLY A O 1
ATOM 2518 N N . ASN A 1 301 ? -22.507 -2.645 31.783 1.00 77.69 301 ASN A N 1
ATOM 2519 C CA . ASN A 1 301 ? -22.395 -1.599 30.767 1.00 77.69 301 ASN A CA 1
ATOM 2520 C C . ASN A 1 301 ? -21.140 -0.749 31.023 1.00 77.69 301 ASN A C 1
ATOM 2522 O O . ASN A 1 301 ? -20.968 -0.192 32.104 1.00 77.69 301 ASN A O 1
ATOM 2526 N N . LEU A 1 302 ? -20.258 -0.648 30.023 1.00 72.38 302 LEU A N 1
ATOM 2527 C CA . LEU A 1 302 ? -19.039 0.181 30.074 1.00 72.38 302 LEU A CA 1
ATOM 2528 C C . LEU A 1 302 ? -19.174 1.502 29.309 1.00 72.38 302 LEU A C 1
ATOM 2530 O O . LEU A 1 302 ? -18.366 2.412 29.469 1.00 72.38 302 LEU A O 1
ATOM 2534 N N . LYS A 1 303 ? -20.177 1.613 28.444 1.00 71.00 303 LYS A N 1
ATOM 2535 C CA . LYS A 1 303 ? -20.526 2.844 27.729 1.00 71.00 303 LYS A CA 1
ATOM 2536 C C . LYS A 1 303 ? -21.915 3.271 28.189 1.00 71.00 303 LYS A C 1
ATOM 2538 O O . LYS A 1 303 ? -22.689 2.408 28.594 1.00 71.00 303 LYS A O 1
ATOM 2543 N N . ASN A 1 304 ? -22.247 4.557 28.067 1.00 65.12 304 ASN A N 1
ATOM 2544 C CA . ASN A 1 304 ? -23.607 5.084 28.273 1.00 65.12 304 ASN A CA 1
ATOM 2545 C C . ASN A 1 304 ? -24.568 4.638 27.144 1.00 65.12 304 ASN A C 1
ATOM 2547 O O . ASN A 1 304 ? -25.316 5.440 26.595 1.00 65.12 304 ASN A O 1
ATOM 2551 N N . ASN A 1 305 ? -24.494 3.364 26.763 1.00 67.31 305 ASN A N 1
ATOM 2552 C CA . ASN A 1 305 ? -25.267 2.713 25.721 1.00 67.31 305 ASN A CA 1
ATOM 2553 C C . ASN A 1 305 ? -25.881 1.440 26.324 1.00 67.31 305 ASN A C 1
ATOM 2555 O O . ASN A 1 305 ? -25.298 0.850 27.235 1.00 67.31 305 ASN A O 1
ATOM 2559 N N . ASP A 1 306 ? -26.963 0.938 25.734 1.00 72.12 306 ASP A N 1
ATOM 2560 C CA . ASP A 1 306 ? -27.651 -0.295 26.163 1.00 72.12 306 ASP A CA 1
ATOM 2561 C C . ASP A 1 306 ? -26.899 -1.597 25.800 1.00 72.12 306 ASP A C 1
ATOM 2563 O O . ASP A 1 306 ? -27.496 -2.657 25.617 1.00 72.12 306 ASP A O 1
ATOM 2567 N N . VAL A 1 307 ? -25.572 -1.539 25.646 1.00 74.75 307 VAL A N 1
ATOM 2568 C CA . VAL A 1 307 ? -24.739 -2.685 25.257 1.00 74.75 307 VAL A CA 1
ATOM 2569 C C . VAL A 1 307 ? -24.019 -3.244 26.478 1.00 74.75 307 VAL A C 1
ATOM 2571 O O . VAL A 1 307 ? -23.187 -2.561 27.080 1.00 74.75 307 VAL A O 1
ATOM 2574 N N . ILE A 1 308 ? -24.278 -4.519 26.773 1.00 80.94 308 ILE A N 1
ATOM 2575 C CA . ILE A 1 308 ? -23.622 -5.261 27.853 1.00 80.94 308 ILE A CA 1
ATOM 2576 C C . ILE A 1 308 ? -22.227 -5.705 27.406 1.00 80.94 308 ILE A C 1
ATOM 2578 O O . ILE A 1 308 ? -22.048 -6.374 26.381 1.00 80.94 308 ILE A O 1
ATOM 2582 N N . TYR A 1 309 ? -21.236 -5.347 28.213 1.00 86.12 309 TYR A N 1
ATOM 2583 C CA . TYR A 1 309 ? -19.851 -5.760 28.065 1.00 86.12 309 TYR A CA 1
ATOM 2584 C C . TYR A 1 309 ? -19.497 -6.850 29.068 1.00 86.12 309 TYR A C 1
ATOM 2586 O O . TYR A 1 309 ? -20.067 -6.946 30.156 1.00 86.12 309 TYR A O 1
ATOM 2594 N N . VAL A 1 310 ? -18.512 -7.654 28.690 1.00 87.12 310 VAL A N 1
ATOM 2595 C CA . VAL A 1 310 ? -17.964 -8.732 29.506 1.00 87.12 310 VAL A CA 1
ATOM 2596 C C . VAL A 1 310 ? -16.460 -8.556 29.652 1.00 87.12 310 VAL A C 1
ATOM 2598 O O . VAL A 1 310 ? -15.777 -8.178 28.697 1.00 87.12 310 VAL A O 1
ATOM 2601 N N . GLY A 1 311 ? -15.966 -8.809 30.860 1.00 90.00 311 GLY A N 1
ATOM 2602 C CA . GLY A 1 311 ? -14.548 -8.860 31.193 1.00 90.00 311 GLY A CA 1
ATOM 2603 C C . GLY A 1 311 ? -14.147 -10.289 31.532 1.00 90.00 311 GLY A C 1
ATOM 2604 O O . GLY A 1 311 ? -14.767 -10.900 32.403 1.00 90.00 311 GLY A O 1
ATOM 2605 N N . VAL A 1 312 ? -13.139 -10.824 30.849 1.00 89.69 312 VAL A N 1
ATOM 2606 C CA . VAL A 1 312 ? -12.648 -12.199 31.019 1.00 89.69 312 VAL A CA 1
ATOM 2607 C C . VAL A 1 312 ? -11.167 -12.166 31.390 1.00 89.69 312 VAL A C 1
ATOM 2609 O O . VAL A 1 312 ? -10.394 -11.467 30.742 1.00 89.69 312 VAL A O 1
ATOM 2612 N N . ASP A 1 313 ? -10.784 -12.926 32.415 1.00 90.94 313 ASP A N 1
ATOM 2613 C CA . ASP A 1 313 ? -9.388 -13.242 32.741 1.00 90.94 313 ASP A CA 1
ATOM 2614 C C . ASP A 1 313 ? -8.999 -14.514 31.983 1.00 90.94 313 ASP A C 1
ATOM 2616 O O . ASP A 1 313 ? -9.496 -15.603 32.282 1.00 90.94 313 ASP A O 1
ATOM 2620 N N . LEU A 1 314 ? -8.200 -14.354 30.935 1.00 90.12 314 LEU A N 1
ATOM 2621 C CA . LEU A 1 314 ? -7.744 -15.430 30.067 1.00 90.12 314 LEU A CA 1
ATOM 2622 C C . LEU A 1 314 ? -6.724 -16.318 30.771 1.00 90.12 314 LEU A C 1
ATOM 2624 O O . LEU A 1 314 ? -6.018 -15.900 31.688 1.00 90.12 314 LEU A O 1
ATOM 2628 N N . ASP A 1 315 ? -6.628 -17.562 30.315 1.00 88.00 315 ASP A N 1
ATOM 2629 C CA . ASP A 1 315 ? -5.577 -18.462 30.788 1.00 88.00 315 ASP A CA 1
ATOM 2630 C C . ASP A 1 315 ? -4.222 -18.148 30.132 1.00 88.00 315 ASP A C 1
ATOM 2632 O O . ASP A 1 315 ? -3.181 -18.364 30.747 1.00 88.00 315 ASP A O 1
ATOM 2636 N N . GLU A 1 316 ? -4.246 -17.576 28.926 1.00 85.12 316 GLU A N 1
ATOM 2637 C CA . GLU A 1 316 ? -3.079 -17.237 28.107 1.00 85.12 316 GLU A CA 1
ATOM 2638 C C . GLU A 1 316 ? -2.993 -15.720 27.844 1.00 85.12 316 GLU A C 1
ATOM 2640 O O . GLU A 1 316 ? -4.028 -15.044 27.804 1.00 85.12 316 GLU A O 1
ATOM 2645 N N . PRO A 1 317 ? -1.790 -15.161 27.597 1.00 88.25 317 PRO A N 1
ATOM 2646 C CA . PRO A 1 317 ? -1.569 -13.727 27.382 1.00 88.25 317 PRO A CA 1
ATOM 2647 C C . PRO A 1 317 ? -1.998 -13.250 25.976 1.00 88.25 317 PRO A C 1
ATOM 2649 O O . PRO A 1 317 ? -1.221 -12.635 25.242 1.00 88.25 317 PRO A O 1
ATOM 2652 N N . LEU A 1 318 ? -3.237 -13.549 25.583 1.00 85.00 318 LEU A N 1
ATOM 2653 C CA . LEU A 1 318 ? -3.827 -13.257 24.269 1.00 85.00 318 LEU A CA 1
ATOM 2654 C C . LEU A 1 318 ? -4.975 -12.235 24.340 1.00 85.00 318 LEU A C 1
ATOM 2656 O O . LEU A 1 318 ? -5.808 -12.150 23.436 1.00 85.00 318 LEU A O 1
ATOM 2660 N N . GLY A 1 319 ? -5.061 -11.496 25.435 1.00 87.06 319 GLY A N 1
ATOM 2661 C CA . GLY A 1 319 ? 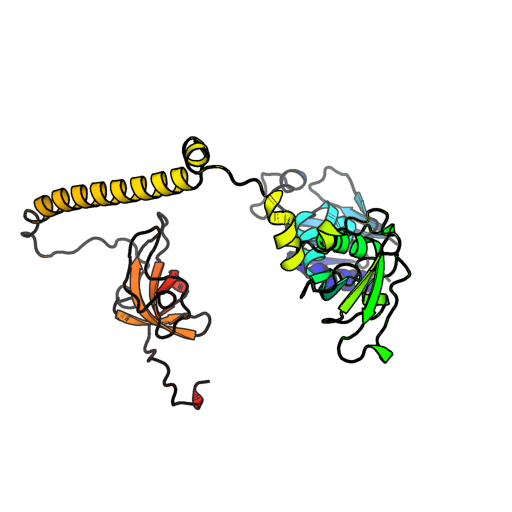-6.066 -10.486 25.734 1.00 87.06 319 GLY A CA 1
ATOM 2662 C C . GLY A 1 319 ? -5.841 -9.155 25.021 1.00 87.06 319 GLY A C 1
ATOM 2663 O O . GLY A 1 319 ? -4.858 -8.945 24.313 1.00 87.06 319 GLY A O 1
ATOM 2664 N N . ASN A 1 320 ? -6.800 -8.249 25.196 1.00 86.56 320 ASN A N 1
ATOM 2665 C CA . ASN A 1 320 ? -6.795 -6.897 24.628 1.00 86.56 320 ASN A CA 1
ATOM 2666 C C . ASN A 1 320 ? -6.821 -5.796 25.704 1.00 86.56 320 ASN A C 1
ATOM 2668 O O . ASN A 1 320 ? -7.007 -4.626 25.370 1.00 86.56 320 ASN A O 1
ATOM 2672 N N . SER A 1 321 ? -6.721 -6.169 26.980 1.00 85.94 321 SER A N 1
ATOM 2673 C CA . SER A 1 321 ? -6.862 -5.277 28.126 1.00 85.94 321 SER A CA 1
ATOM 2674 C C . SER A 1 321 ? -6.118 -5.827 29.346 1.00 85.94 321 SER A C 1
ATOM 2676 O O . SER A 1 321 ? -5.888 -7.029 29.462 1.00 85.94 321 SER A O 1
ATOM 2678 N N . ASP A 1 322 ? -5.844 -4.941 30.301 1.00 85.00 322 ASP A N 1
ATOM 2679 C CA . ASP A 1 322 ? -5.169 -5.255 31.568 1.00 85.00 322 ASP A CA 1
ATOM 2680 C C . ASP A 1 322 ? -6.175 -5.262 32.739 1.00 85.00 322 ASP A C 1
ATOM 2682 O O . ASP A 1 322 ? -5.811 -5.153 33.907 1.00 85.00 322 ASP A O 1
ATOM 2686 N N . GLY A 1 323 ? -7.479 -5.309 32.429 1.00 79.25 323 GLY A N 1
ATOM 2687 C CA . GLY A 1 323 ? -8.572 -5.178 33.405 1.00 79.25 323 GLY A CA 1
ATOM 2688 C C . GLY A 1 323 ? -9.003 -3.731 33.682 1.00 79.25 323 GLY A C 1
ATOM 2689 O O . GLY A 1 323 ? -9.910 -3.487 34.485 1.00 79.25 323 GLY A O 1
ATOM 2690 N N . PHE A 1 324 ? -8.393 -2.762 32.992 1.00 81.06 324 PHE A N 1
ATOM 2691 C CA . PHE A 1 324 ? -8.737 -1.342 33.064 1.00 81.06 324 PHE A CA 1
ATOM 2692 C C . PHE A 1 324 ? -9.590 -0.894 31.877 1.00 81.06 324 PHE A C 1
ATOM 2694 O O . PHE A 1 324 ? -9.335 -1.243 30.724 1.00 81.06 324 PHE A O 1
ATOM 2701 N N . TYR A 1 325 ? -10.556 -0.021 32.155 1.00 77.31 325 TYR A N 1
ATOM 2702 C CA . TYR A 1 325 ? -11.319 0.699 31.141 1.00 77.31 325 TYR A CA 1
ATOM 2703 C C . TYR A 1 325 ? -11.457 2.163 31.543 1.00 77.31 325 TYR A C 1
ATOM 2705 O O . TYR A 1 325 ? -11.877 2.470 32.655 1.00 77.31 325 TYR A O 1
ATOM 2713 N N . GLN A 1 326 ? -11.056 3.074 30.651 1.00 74.50 326 GLN A N 1
ATOM 2714 C CA . GLN A 1 326 ? -11.067 4.527 30.892 1.00 74.50 326 GLN A CA 1
ATOM 2715 C C . GLN A 1 326 ? -10.442 4.940 32.244 1.00 74.50 326 GLN A C 1
ATOM 2717 O O . GLN A 1 326 ? -10.943 5.836 32.913 1.00 74.50 326 GLN A O 1
ATOM 2722 N N . LYS A 1 327 ? -9.323 4.302 32.628 1.00 75.06 327 LYS A N 1
ATOM 2723 C CA . LYS A 1 327 ? -8.578 4.514 33.891 1.00 75.06 327 LYS A CA 1
ATOM 2724 C C . LYS A 1 327 ? -9.246 3.977 35.169 1.00 75.06 327 LYS A C 1
ATOM 2726 O O . LYS A 1 327 ? -8.670 4.131 36.237 1.00 75.06 327 LYS A O 1
ATOM 2731 N N . LYS A 1 328 ? -10.385 3.282 35.073 1.00 74.56 328 LYS A N 1
ATOM 2732 C CA . LYS A 1 328 ? -11.007 2.554 36.190 1.00 74.56 328 LYS A CA 1
ATOM 2733 C C . LYS A 1 328 ? -10.684 1.060 36.090 1.00 74.56 328 LYS A C 1
ATOM 2735 O O . LYS A 1 328 ? -10.908 0.461 35.035 1.00 74.56 328 LYS A O 1
ATOM 2740 N N . LYS A 1 329 ? -10.165 0.452 37.164 1.00 80.81 329 LYS A N 1
ATOM 2741 C CA . LYS A 1 329 ? -9.998 -1.012 37.249 1.00 80.81 329 LYS A CA 1
ATOM 2742 C C . LYS A 1 329 ? -11.391 -1.630 37.376 1.00 80.81 329 LYS A C 1
ATOM 2744 O O . LYS A 1 329 ? -12.090 -1.355 38.348 1.00 80.81 329 LYS A O 1
ATOM 2749 N N . ILE A 1 330 ? -11.815 -2.400 36.377 1.00 81.69 330 ILE A N 1
ATOM 2750 C CA . ILE A 1 330 ? -13.142 -3.036 36.369 1.00 81.69 330 ILE A CA 1
ATOM 2751 C C . ILE A 1 330 ? -13.059 -4.483 36.867 1.00 81.69 330 ILE A C 1
ATOM 2753 O O . ILE A 1 330 ? -13.983 -4.969 37.510 1.00 81.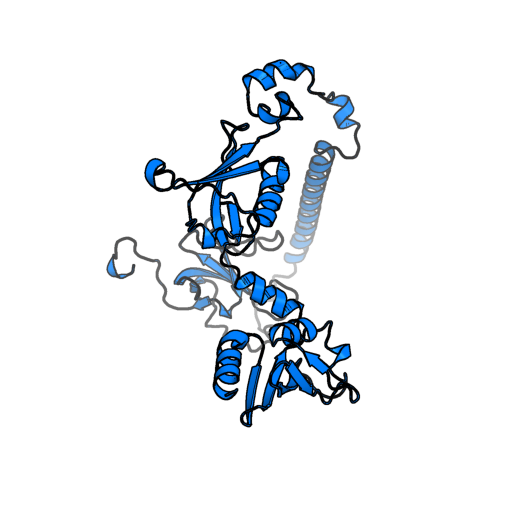69 330 ILE A O 1
ATOM 2757 N N . PHE A 1 331 ? -11.959 -5.174 36.559 1.00 83.06 331 PHE A N 1
ATOM 2758 C CA . PHE A 1 331 ? -11.674 -6.517 37.049 1.00 83.06 331 PHE A CA 1
ATOM 2759 C C . PHE A 1 331 ? -10.168 -6.751 37.179 1.00 83.06 331 PHE A C 1
ATOM 2761 O O . PHE A 1 331 ? -9.350 -5.988 36.668 1.00 83.06 331 PHE A O 1
ATOM 2768 N N . GLU A 1 332 ? -9.805 -7.796 37.913 1.00 81.62 332 GLU A N 1
ATOM 2769 C CA . GLU A 1 332 ? -8.422 -8.210 38.131 1.00 81.62 332 GLU A CA 1
ATOM 2770 C C . GLU A 1 332 ? -8.029 -9.340 37.172 1.00 81.62 332 GLU A C 1
ATOM 2772 O O . GLU A 1 332 ? -8.795 -10.293 37.006 1.00 81.62 332 GLU A O 1
ATOM 2777 N N . CYS A 1 333 ? -6.846 -9.213 36.558 1.00 83.94 333 CYS A N 1
ATOM 2778 C CA . CYS A 1 333 ? -6.271 -10.170 35.606 1.00 83.94 333 CYS A CA 1
ATOM 2779 C C . CYS A 1 333 ? -4.834 -10.520 36.004 1.00 83.94 333 CYS A C 1
ATOM 2781 O O . CYS A 1 333 ? -4.190 -9.766 36.734 1.00 83.94 333 CYS A O 1
ATOM 2783 N N . LYS A 1 334 ? -4.299 -11.615 35.456 1.00 77.50 334 LYS A N 1
ATOM 2784 C CA . LYS A 1 334 ? -2.928 -12.086 3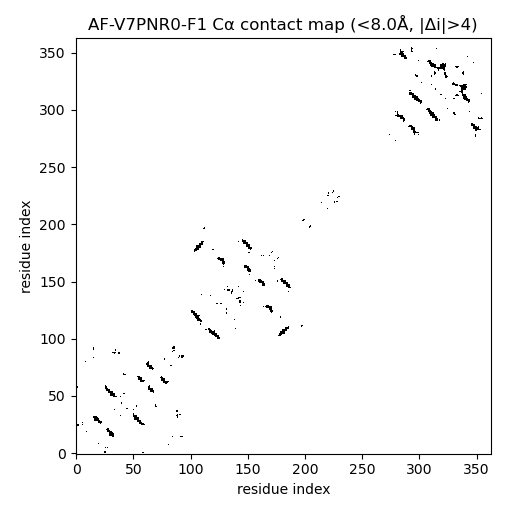5.744 1.00 77.50 334 LYS A CA 1
ATOM 2785 C C . LYS A 1 334 ? -1.792 -11.216 35.163 1.00 77.50 334 LYS A C 1
ATOM 2787 O O . LYS A 1 334 ? -0.644 -11.404 35.554 1.00 77.50 334 LYS A O 1
ATOM 2792 N N . GLY A 1 335 ? -2.078 -10.278 34.253 1.00 79.50 335 GLY A N 1
ATOM 2793 C CA . GLY A 1 335 ? -1.093 -9.338 33.692 1.00 79.50 335 GLY A CA 1
ATOM 2794 C C . GLY A 1 335 ? -1.575 -8.603 32.434 1.00 79.50 335 GLY A C 1
ATOM 2795 O O . GLY A 1 335 ? -2.713 -8.805 32.003 1.00 79.50 335 GLY A O 1
ATOM 2796 N N . ASP A 1 336 ? -0.677 -7.830 31.809 1.00 76.25 336 ASP A N 1
ATOM 2797 C CA . ASP A 1 336 ? -0.960 -6.817 30.763 1.00 76.25 336 ASP A CA 1
ATOM 2798 C C . ASP A 1 336 ? -1.426 -7.360 29.389 1.00 76.25 336 ASP A C 1
ATOM 2800 O O . ASP A 1 336 ? -1.418 -6.682 28.364 1.00 76.25 336 ASP A O 1
ATOM 2804 N N . LYS A 1 337 ? -1.770 -8.646 29.329 1.00 86.38 337 LYS A N 1
ATOM 2805 C CA . LYS A 1 337 ? -2.366 -9.308 28.158 1.00 86.38 337 LYS A CA 1
ATOM 2806 C C . LYS A 1 337 ? -3.308 -10.438 28.554 1.00 86.38 337 LYS A C 1
ATOM 2808 O O . LYS A 1 337 ? -3.653 -11.256 27.715 1.00 86.38 337 LYS A O 1
ATOM 2813 N N . TYR A 1 338 ? -3.701 -10.534 29.818 1.00 87.94 338 TYR A N 1
ATOM 2814 C CA . TYR A 1 338 ? -4.601 -11.593 30.281 1.00 87.94 338 TYR A CA 1
ATOM 2815 C C . TYR A 1 338 ? -6.055 -11.120 30.338 1.00 87.94 338 TYR A C 1
ATOM 2817 O O . TYR A 1 338 ? -6.965 -11.939 30.344 1.00 87.94 338 TYR A O 1
ATOM 2825 N N . GLY A 1 339 ? -6.313 -9.813 30.324 1.00 89.56 339 GLY A N 1
ATOM 2826 C CA . GLY A 1 339 ? -7.671 -9.288 30.301 1.00 89.56 339 GLY A CA 1
ATOM 2827 C C . GLY A 1 339 ? -8.253 -9.242 28.890 1.00 89.56 339 GLY A C 1
ATOM 2828 O O . GLY A 1 339 ? -7.627 -8.788 27.929 1.00 89.56 339 GLY A O 1
ATOM 2829 N N . TYR A 1 340 ? -9.504 -9.662 28.760 1.00 90.75 340 TYR A N 1
ATOM 2830 C CA . TYR A 1 340 ? -10.301 -9.440 27.565 1.00 90.75 340 TYR A CA 1
ATOM 2831 C C . TYR A 1 340 ? -11.559 -8.645 27.893 1.00 90.75 340 TYR A C 1
ATOM 2833 O O . TYR A 1 340 ? -12.325 -9.034 28.770 1.00 90.75 340 TYR A O 1
ATOM 2841 N N . ILE A 1 341 ? -11.788 -7.553 27.163 1.00 90.19 341 ILE A N 1
ATOM 2842 C CA . ILE A 1 341 ? -13.031 -6.777 27.204 1.00 90.19 341 ILE A CA 1
ATOM 2843 C C . ILE A 1 341 ? -13.718 -6.882 25.846 1.00 90.19 341 ILE A C 1
ATOM 2845 O O . ILE A 1 341 ? -13.145 -6.518 24.813 1.00 90.19 341 ILE A O 1
ATOM 2849 N N . GLY A 1 342 ? -14.965 -7.352 25.852 1.00 87.12 342 GLY A N 1
ATOM 2850 C CA . GLY A 1 342 ? -15.755 -7.572 24.644 1.00 87.12 342 GLY A CA 1
ATOM 2851 C C . GLY A 1 342 ? -17.255 -7.424 24.869 1.00 87.12 342 GLY A C 1
ATOM 2852 O O . GLY A 1 342 ? -17.715 -7.133 25.970 1.00 87.12 342 GLY A O 1
ATOM 2853 N N . ASN A 1 343 ? -18.023 -7.601 23.797 1.00 85.81 343 ASN A N 1
ATOM 2854 C CA . ASN A 1 343 ? -19.482 -7.675 23.861 1.00 85.81 343 ASN A CA 1
ATOM 2855 C C . ASN A 1 343 ? -19.895 -9.050 24.415 1.00 85.81 343 ASN A C 1
ATOM 2857 O O . ASN A 1 343 ? -19.237 -10.040 24.113 1.00 85.81 343 ASN A O 1
ATOM 2861 N N . ILE A 1 344 ? -21.000 -9.141 25.156 1.00 81.94 344 ILE A N 1
ATOM 2862 C CA . ILE A 1 344 ? -21.534 -10.425 25.647 1.00 81.94 344 ILE A CA 1
ATOM 2863 C C . ILE A 1 344 ? -21.685 -11.501 24.549 1.00 81.94 344 ILE A C 1
ATOM 2865 O O . ILE A 1 344 ? -21.480 -12.684 24.805 1.00 81.94 344 ILE A O 1
ATOM 2869 N N . ASN A 1 345 ? -21.937 -11.098 23.300 1.00 82.31 345 ASN A N 1
ATOM 2870 C CA . ASN A 1 345 ? -22.071 -12.003 22.155 1.00 82.31 345 ASN A CA 1
ATOM 2871 C C . ASN A 1 345 ? -20.750 -12.644 21.689 1.00 82.31 345 ASN A C 1
ATOM 2873 O O . ASN A 1 345 ? -20.790 -13.629 20.941 1.00 82.31 345 ASN A O 1
ATOM 2877 N N . SER A 1 346 ? -19.592 -12.092 22.078 1.00 84.75 346 SER A N 1
ATOM 2878 C CA . SER A 1 346 ? -18.275 -12.606 21.673 1.00 84.75 346 SER A CA 1
ATOM 2879 C C . SER A 1 346 ? -17.780 -13.767 22.533 1.00 84.75 346 SER A C 1
ATOM 2881 O O . SER A 1 346 ? -16.800 -14.417 22.160 1.00 84.75 346 SER A O 1
ATOM 2883 N N . ILE A 1 347 ? -18.468 -14.052 23.639 1.00 85.75 347 ILE A N 1
ATOM 2884 C CA . ILE A 1 347 ? -18.118 -15.123 24.567 1.00 85.75 347 ILE A CA 1
ATOM 2885 C C . ILE A 1 347 ? -19.183 -16.222 24.581 1.00 85.75 347 ILE A C 1
ATOM 2887 O O . ILE A 1 347 ? -20.345 -16.010 24.230 1.00 85.75 347 ILE A O 1
ATOM 2891 N N . GLU A 1 348 ? -18.772 -17.404 25.009 1.00 86.25 348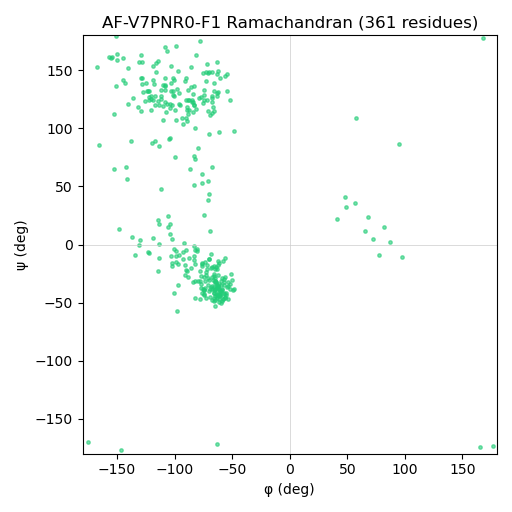 GLU A N 1
ATOM 2892 C CA . GLU A 1 348 ? -19.628 -18.553 25.269 1.00 86.25 348 GLU A CA 1
ATOM 2893 C C . GLU A 1 348 ? -19.256 -19.115 26.642 1.00 86.25 348 GLU A C 1
ATOM 2895 O O . GLU A 1 348 ? -18.103 -19.479 26.875 1.00 86.25 348 GLU A O 1
ATOM 2900 N N . VAL A 1 349 ? -20.212 -19.113 27.572 1.00 84.88 349 VAL A N 1
ATOM 2901 C CA . VAL A 1 349 ? -20.024 -19.649 28.927 1.00 84.88 349 VAL A CA 1
ATOM 2902 C C . VAL A 1 349 ? -20.366 -21.132 28.908 1.00 84.88 349 VAL A C 1
ATOM 2904 O O . VAL A 1 349 ? -21.385 -21.524 28.344 1.00 84.88 349 VAL A O 1
ATOM 2907 N N . GLY A 1 350 ? -19.511 -21.952 29.506 1.00 83.06 350 GLY A N 1
ATOM 2908 C CA . GLY A 1 350 ? -19.651 -23.402 29.492 1.00 83.06 350 GLY A CA 1
ATOM 2909 C C . GLY A 1 350 ? -18.487 -24.088 30.192 1.00 83.06 350 GLY A C 1
ATOM 2910 O O . GLY A 1 350 ? -17.634 -23.433 30.794 1.00 83.06 350 GLY A O 1
ATOM 2911 N N . ASP A 1 351 ? -18.448 -25.413 30.107 1.00 83.75 351 ASP A N 1
ATOM 2912 C CA . ASP A 1 351 ? -17.363 -26.203 30.681 1.00 83.75 351 ASP A CA 1
ATOM 2913 C C . ASP A 1 351 ? -16.136 -26.188 29.757 1.00 83.75 351 ASP A C 1
ATOM 2915 O O . ASP A 1 351 ? -15.944 -27.055 28.909 1.00 83.75 351 ASP A O 1
ATOM 2919 N N . PHE A 1 352 ? -15.342 -25.122 29.873 1.00 85.12 352 PHE A N 1
ATOM 2920 C CA . PHE A 1 352 ? -14.111 -24.920 29.110 1.00 85.12 352 PHE A CA 1
ATOM 2921 C C . PHE A 1 352 ? -12.909 -24.966 30.061 1.00 85.12 352 PHE A C 1
ATOM 2923 O O . PHE A 1 352 ? -12.480 -23.906 30.540 1.00 85.12 352 PHE A O 1
ATOM 2930 N N . PRO A 1 353 ? -12.364 -26.151 30.389 1.00 81.06 353 PRO A N 1
ATOM 2931 C CA . PRO A 1 353 ? -11.168 -26.252 31.222 1.00 81.06 353 PRO A CA 1
ATOM 2932 C C . PRO A 1 353 ? -9.950 -25.605 30.533 1.00 81.06 353 PRO A C 1
ATOM 2934 O O . PRO A 1 353 ? -9.956 -25.435 29.307 1.00 81.06 353 PRO A O 1
ATOM 2937 N N . PRO A 1 354 ? -8.919 -25.195 31.293 1.00 79.06 354 PRO A N 1
ATOM 2938 C CA . PRO A 1 354 ? -7.660 -24.726 30.720 1.00 79.06 354 PRO A CA 1
ATOM 2939 C C . PRO A 1 354 ? -7.068 -25.769 29.769 1.00 79.06 354 PRO A C 1
ATOM 2941 O O . PRO A 1 354 ? -7.241 -26.966 29.995 1.00 79.06 354 PRO A O 1
ATOM 2944 N N . PHE A 1 355 ? -6.387 -25.320 28.715 1.00 73.50 355 PHE A N 1
ATOM 2945 C CA . PHE A 1 355 ? -5.672 -26.233 27.823 1.00 73.50 355 PHE A CA 1
ATOM 2946 C C . PHE A 1 355 ? -4.568 -26.970 28.590 1.00 73.50 355 PHE A C 1
ATOM 2948 O O . PHE A 1 355 ? -3.780 -26.342 29.304 1.00 73.50 355 PHE A O 1
ATOM 2955 N N . ASP A 1 356 ? -4.514 -28.293 28.441 1.00 67.31 356 ASP A N 1
ATOM 2956 C CA . ASP A 1 356 ? -3.419 -29.097 28.977 1.00 67.31 356 ASP A CA 1
ATOM 2957 C C . ASP A 1 356 ? -2.298 -29.171 27.937 1.00 67.31 356 ASP A C 1
ATOM 2959 O O . ASP A 1 356 ? -2.436 -29.794 26.886 1.00 67.31 356 ASP A O 1
ATOM 2963 N N . ILE A 1 357 ? -1.165 -28.538 28.245 1.00 60.25 357 ILE A N 1
ATOM 2964 C CA . ILE A 1 357 ? 0.022 -28.478 27.378 1.00 60.25 357 ILE A CA 1
ATOM 2965 C C . ILE A 1 357 ? 0.598 -29.889 27.118 1.00 60.25 357 ILE A C 1
ATOM 2967 O O . ILE A 1 357 ? 1.383 -30.079 26.193 1.00 60.25 357 ILE A O 1
ATOM 2971 N N . MET A 1 358 ? 0.202 -30.894 27.908 1.00 53.50 358 MET A N 1
ATOM 2972 C CA . MET A 1 358 ? 0.631 -32.285 27.748 1.00 53.50 358 MET A CA 1
ATOM 2973 C C . MET A 1 358 ? -0.275 -33.118 26.828 1.00 53.50 358 MET A C 1
ATOM 2975 O O . MET A 1 358 ? 0.057 -34.273 26.551 1.00 53.50 358 MET A O 1
ATOM 2979 N N . ASN A 1 359 ? -1.394 -32.566 26.346 1.00 56.44 359 ASN A N 1
ATOM 2980 C CA . ASN A 1 359 ? -2.335 -33.274 25.482 1.00 56.44 359 ASN A CA 1
ATOM 2981 C C . ASN A 1 359 ? -2.217 -32.804 24.020 1.00 56.44 359 ASN A C 1
ATOM 2983 O O . ASN A 1 359 ? -2.881 -31.864 23.588 1.00 56.44 359 ASN A O 1
ATOM 2987 N N . PHE A 1 360 ? -1.354 -33.472 23.250 1.00 51.25 360 PHE A N 1
ATOM 2988 C CA . PHE A 1 360 ? -1.069 -33.143 21.844 1.00 51.25 360 PHE A CA 1
ATOM 2989 C C . PHE A 1 360 ? -2.234 -33.408 20.874 1.00 51.25 360 PHE A C 1
ATOM 2991 O O . PHE A 1 360 ? -2.146 -33.002 19.718 1.00 51.25 360 PHE A O 1
ATOM 2998 N N . ASP A 1 361 ? -3.315 -34.044 21.330 1.00 55.25 361 ASP A N 1
ATOM 2999 C CA . ASP A 1 361 ? -4.514 -34.295 20.520 1.00 55.25 361 ASP A CA 1
ATOM 3000 C C . ASP A 1 361 ? -5.449 -33.062 20.425 1.00 55.25 361 ASP A C 1
ATOM 3002 O O . ASP A 1 361 ? -6.436 -33.101 19.691 1.00 55.25 361 ASP A O 1
ATOM 3006 N N . GLU A 1 362 ? -5.160 -31.967 21.149 1.00 47.72 362 GLU A N 1
ATOM 3007 C CA . GLU A 1 362 ? -5.956 -30.719 21.153 1.00 47.72 362 GLU A CA 1
ATOM 3008 C C . GLU A 1 362 ? -5.360 -29.556 20.321 1.00 47.72 362 GLU A C 1
ATOM 3010 O O . GLU A 1 362 ? -5.932 -28.462 20.335 1.00 47.72 362 GLU A O 1
ATOM 3015 N N . PHE A 1 363 ? -4.254 -29.766 19.591 1.00 47.38 363 PHE A N 1
ATOM 3016 C CA . PHE A 1 363 ? -3.560 -28.731 18.797 1.00 47.38 363 PHE A CA 1
ATOM 3017 C C . PHE A 1 363 ? -3.752 -28.840 17.280 1.00 47.38 363 PHE A C 1
ATOM 3019 O O . PHE A 1 363 ? -3.711 -29.969 16.739 1.00 47.38 363 PHE A O 1
#

Mean predicted aligned error: 21.7 Å

InterPro domains:
  IPR000626 Ubiquitin-like domain [PF14560] (106-190)
  IPR000938 CAP Gly-rich domain [PF01302] (281-340)
  IPR000938 CAP Gly-rich domain [PS50245] (300-343)
  IPR000938 CAP Gly-rich domain [SM01052] (281-348)
  IPR029071 Ubiquitin-like domain superfamily [SSF54236] (114-191)
  IPR036859 CAP Gly-rich domain superfamily [G3DSA:2.30.30.190] (274-360)
  IPR036859 CAP Gly-rich domain superfamily [SSF74924] (210-351)

Secondary structure (DSSP, 8-state):
-THHHHHHHHHHTGGGEEEEEE-SSSEEEEEEEPPHHHHHHHS-TTS-SS-EEEEEEEEETTEEEEE-TTSSS--EEESSHHHHHHHH-HHHHHHHHHHH--EEEEEEEESS-TT-EEEEEEEETTSBHHHHHHHHHHHH---GGGEEEEEE-TT-HHHH-EE---TTSBTTTTTPPTT-EEEEEES------HHHHTTT-HHHHHHTGGGS-PPPHHHHHH-TT-HHHHHHHHHHHHHHHHHHHHHHHHHHHHHHTTTTT----------TT--TTTT-TT-EEEETTTTEEEEEEEEEE-SSSSPEEEEEEESSS--SBSSEETTEE-S--SSTTTEEEEEGGGEEES--PPP-TT-GGG-

pLDDT: mean 76.6, std 15.11, range [28.64, 95.56]

Foldseek 3Di:
DQQVVLVVCCVPVVVFFPDWADDDSFKIKGWGQADPVCCVVQPDPPDDPGSIFIWIWGDDPQWIFIDGPRPPPDTDIGRDPLVVCCVGHVVSSVVVVVVPQDWAFEKEDEPLQNPDIRGRDTDRQFQFQLVVLVVVCVVPVAHSVQKWKWKAAPVCRPPGTDTSDGRRGGNVNRVHHHHIYIYIYGNDCVPPPNCVSCVVPPVVVVVCVVVDDDDDPVRLVPDCPHPVVVVVVVVVVVVVVVVVVVVVVVVVVVVVVVPPPDDDDDDDDPDPDDPCVFQDFQFWKFFPPPRWIFGWHDWADPDPDPFIKTKTQTPDLQADAQCDDPNDRNGHYPGGRRIHIDTPVRMGTDPDDDDDPPDPVVD

Sequence (363 aa):
MHKKEIKNIKKEYKEFYTQFIHIDDNTFSIHININEDIKSKFLNLNDNKDNILILIIKLHSNCFEVLNKNLEEQTKYFESVENIFNFFCPISFKIFITKNIENKLVDLVHNLYKNKKWAEIKLNKFDTINNIKKKIYGHTGTLSNNMKLYAYNELDIENTQIYLKDDNLSLNDYGVKDSYIIYIHEVNPAFHNDDIYNIDDDKKLENLKHLKYEINDEDYDKRPDSFRKFIQKIRQSQKNAEKAENQENQENQENQENANKNICNGELCNSNLCNGELYKVGSRCRIKIGDRRGTLKFVGNLKNNDVIYVGVDLDEPLGNSDGFYQKKKIFECKGDKYGYIGNINSIEVGDFPPFDIMNFDEF

Organism: NCBI:txid1323249